Protein AF-0000000077735827 (afdb_homodimer)

Solvent-accessible surface area (backbone atoms only — not comparable to full-atom values): 10154 Å² total; per-residue (Å²): 125,48,32,40,32,39,30,37,49,52,11,36,62,49,28,50,30,45,50,37,26,51,51,38,35,50,77,71,70,44,65,65,47,73,49,64,41,24,46,59,39,36,61,79,73,41,59,81,28,48,19,37,35,25,31,54,82,36,44,87,44,47,65,64,52,35,67,60,25,74,94,34,39,65,46,60,42,49,61,66,49,59,73,65,46,36,13,53,60,50,49,50,49,43,51,50,49,53,71,100,124,48,31,40,32,37,30,35,48,54,12,37,62,50,28,50,30,46,51,37,25,50,51,40,34,50,76,69,72,43,63,64,47,70,50,63,40,25,47,58,39,37,60,79,72,40,59,82,29,47,17,36,36,25,30,54,81,36,44,87,44,47,65,63,51,36,68,59,24,75,93,34,39,68,47,59,42,49,62,66,48,60,74,64,47,35,13,52,61,50,50,50,50,42,51,49,50,53,70,100

Nearest PDB structures (foldseek):
  1h9c-assembly1_A  TM=9.603E-01  e=7.888E-06  Escherichia coli str. K-12 substr. W3110
  1iib-assembly1_A  TM=9.669E-01  e=1.582E-05  Escherichia coli K-12
  2wy2-assembly1_D  TM=9.277E-01  e=2.171E-05  Escherichia coli
  4mge-assembly1_A  TM=8.950E-01  e=2.038E-05  Bacillus anthracis str. 'Ames Ancestor'
  1e2b-assembly1_A  TM=8.688E-01  e=2.119E-04  Escherichia coli K-12

Structure (mmCIF, N/CA/C/O backbone):
data_AF-0000000077735827-model_v1
#
loop_
_entity.id
_entity.type
_entity.pdbx_description
1 polymer 'PTS sugar transporter subunit IIB'
#
loop_
_atom_site.group_PDB
_atom_site.id
_atom_site.type_symbol
_atom_site.label_atom_id
_atom_site.label_alt_id
_atom_site.label_comp_id
_atom_site.label_asym_id
_atom_site.label_entity_id
_atom_site.label_seq_id
_atom_site.pdbx_PDB_ins_code
_atom_site.Cartn_x
_atom_site.Cartn_y
_atom_site.Cartn_z
_atom_site.occupancy
_atom_site.B_iso_or_equiv
_atom_site.auth_seq_id
_atom_site.auth_comp_id
_atom_site.auth_asym_id
_atom_site.auth_atom_id
_atom_site.pdbx_PDB_model_num
ATOM 1 N N . MET A 1 1 ? 1.858 8.742 20.297 1 86.75 1 MET A N 1
ATOM 2 C CA . MET A 1 1 ? 2.275 8.609 18.906 1 86.75 1 MET A CA 1
ATOM 3 C C . MET A 1 1 ? 1.075 8.68 17.969 1 86.75 1 MET A C 1
ATOM 5 O O . MET A 1 1 ? 0.021 8.109 18.266 1 86.75 1 MET A O 1
ATOM 9 N N . LYS A 1 2 ? 1.117 9.656 16.938 1 94.75 2 LYS A N 1
ATOM 10 C CA . LYS A 1 2 ? 0.005 9.781 16 1 94.75 2 LYS A CA 1
ATOM 11 C C . LYS A 1 2 ? 0.24 8.938 14.758 1 94.75 2 LYS A C 1
ATOM 13 O O . LYS A 1 2 ? 1.381 8.758 14.32 1 94.75 2 LYS A O 1
ATOM 18 N N . LYS A 1 3 ? -0.891 8.422 14.289 1 96.12 3 LYS A N 1
ATOM 19 C CA . LYS A 1 3 ? -0.843 7.555 13.117 1 96.12 3 LYS A CA 1
ATOM 20 C C . LYS A 1 3 ? -1.58 8.188 11.938 1 96.12 3 LYS A C 1
ATOM 22 O O . LYS A 1 3 ? -2.771 8.484 12.031 1 96.12 3 LYS A O 1
ATOM 27 N N . ILE A 1 4 ? -0.817 8.414 10.88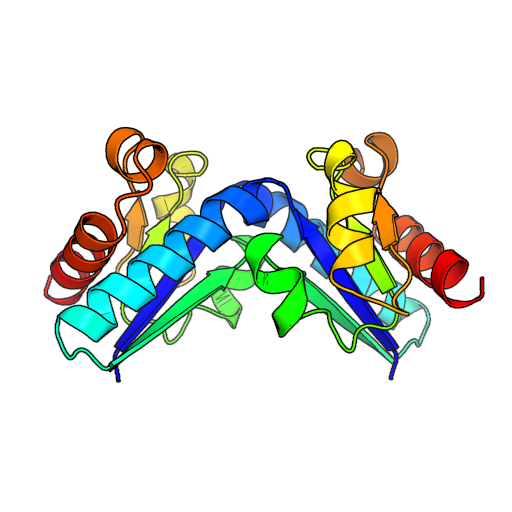3 1 96.06 4 ILE A N 1
ATOM 28 C CA . ILE A 1 4 ? -1.387 8.938 9.641 1 96.06 4 ILE A CA 1
ATOM 29 C C . ILE A 1 4 ? -1.325 7.863 8.562 1 96.06 4 ILE A C 1
ATOM 31 O O . ILE A 1 4 ? -0.279 7.242 8.344 1 96.06 4 ILE A O 1
ATOM 35 N N . VAL A 1 5 ? -2.5 7.676 7.914 1 92.69 5 VAL A N 1
ATOM 36 C CA . VAL A 1 5 ? -2.559 6.672 6.859 1 92.69 5 VAL A CA 1
ATOM 37 C C . VAL A 1 5 ? -2.938 7.336 5.535 1 92.69 5 VAL A C 1
ATOM 39 O O . VAL A 1 5 ? -3.877 8.133 5.48 1 92.69 5 VAL A O 1
ATOM 42 N N . LEU A 1 6 ? -2.111 7.039 4.484 1 91.38 6 LEU A N 1
ATOM 43 C CA . LEU A 1 6 ? -2.455 7.422 3.121 1 91.38 6 LEU A CA 1
ATOM 44 C C . LEU A 1 6 ? -3.08 6.254 2.367 1 91.38 6 LEU A C 1
ATOM 46 O O . LEU A 1 6 ? -2.59 5.125 2.445 1 91.38 6 LEU A O 1
ATOM 50 N N . LEU A 1 7 ? -4.23 6.578 1.638 1 87.5 7 LEU A N 1
ATOM 51 C CA . LEU A 1 7 ? -4.859 5.578 0.78 1 87.5 7 LEU A CA 1
ATOM 52 C C . LEU A 1 7 ? -4.812 6.012 -0.682 1 87.5 7 LEU A C 1
ATOM 54 O O . LEU A 1 7 ? -5.223 7.125 -1.018 1 87.5 7 LEU A O 1
ATOM 58 N N . CYS A 1 8 ? -4.289 5.141 -1.552 1 80 8 CYS A N 1
ATOM 59 C CA . CYS A 1 8 ? -4.121 5.5 -2.955 1 80 8 CYS A CA 1
ATOM 60 C C . CYS A 1 8 ? -5.051 4.68 -3.842 1 80 8 CYS A C 1
ATOM 62 O O . CYS A 1 8 ? -5.641 3.697 -3.391 1 80 8 CYS A O 1
ATOM 64 N N . ALA A 1 9 ? -5.309 5.258 -5.156 1 66.81 9 ALA A N 1
ATOM 65 C CA . ALA A 1 9 ? -6.195 4.633 -6.137 1 66.81 9 ALA A CA 1
ATOM 66 C C . ALA A 1 9 ? -5.793 3.184 -6.395 1 66.81 9 ALA A C 1
ATOM 68 O O . ALA A 1 9 ? -6.641 2.291 -6.414 1 66.81 9 ALA A O 1
ATOM 69 N N . SER A 1 10 ? -4.613 3.094 -6.699 1 65.31 10 SER A N 1
ATOM 70 C CA . SER A 1 10 ? -4.152 1.734 -6.953 1 65.31 10 SER A CA 1
ATOM 71 C C . SER A 1 10 ? -4.293 0.861 -5.711 1 65.31 10 SER A C 1
ATOM 73 O O . SER A 1 10 ? -4.289 -0.368 -5.805 1 65.31 10 SER A O 1
ATOM 75 N N . GLY A 1 11 ? -4.648 1.558 -4.785 1 66.81 11 GLY A N 1
ATOM 76 C CA . GLY A 1 11 ? -4.855 0.82 -3.549 1 66.81 11 GLY A CA 1
ATOM 77 C C . GLY A 1 11 ? -6.133 0 -3.551 1 66.81 11 GLY A C 1
ATOM 78 O O . GLY A 1 11 ? -6.145 -1.14 -3.082 1 66.81 11 GLY A O 1
ATOM 79 N N . MET A 1 12 ? -7.113 0.549 -4.309 1 68.62 12 MET A N 1
ATOM 80 C CA . MET A 1 12 ? -8.375 -0.178 -4.312 1 68.62 12 MET A CA 1
ATOM 81 C C . MET A 1 12 ? -8.281 -1.432 -5.18 1 68.62 12 MET A C 1
ATOM 83 O O . MET A 1 12 ? -8.609 -2.529 -4.723 1 68.62 12 MET A O 1
ATOM 87 N N . SER A 1 13 ? -7.848 -1.16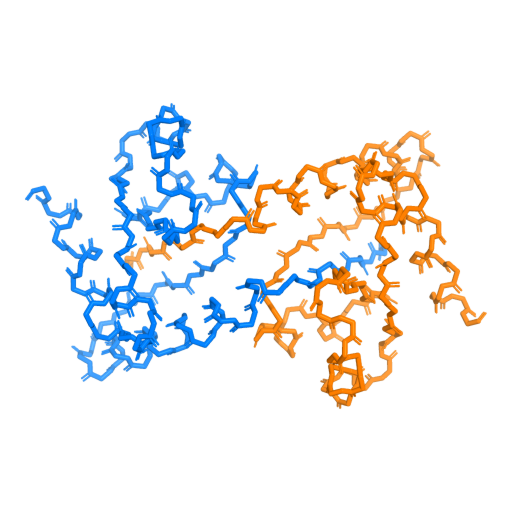8 -6.402 1 76.88 13 SER A N 1
ATOM 88 C CA . SER A 1 13 ? -7.742 -2.307 -7.309 1 76.88 13 SER A CA 1
ATOM 89 C C . SER A 1 13 ? -6.762 -3.346 -6.777 1 76.88 13 SER A C 1
ATOM 91 O O . SER A 1 13 ? -7.059 -4.543 -6.777 1 76.88 13 SER A O 1
ATOM 93 N N . THR A 1 14 ? -5.668 -2.826 -6.266 1 81.75 14 THR A N 1
ATOM 94 C CA . THR A 1 14 ? -4.664 -3.746 -5.738 1 81.75 14 THR A CA 1
ATOM 95 C C . THR A 1 14 ? -5.191 -4.473 -4.504 1 81.75 14 THR A C 1
ATOM 97 O O . THR A 1 14 ? -4.945 -5.668 -4.332 1 81.75 14 THR A O 1
ATOM 100 N N . SER A 1 15 ? -5.949 -3.816 -3.688 1 78.5 15 SER A N 1
ATOM 101 C CA . SER A 1 15 ? -6.523 -4.43 -2.494 1 78.5 15 SER A CA 1
ATOM 102 C C . SER A 1 15 ? -7.477 -5.562 -2.857 1 78.5 15 SER A C 1
ATOM 104 O O . SER A 1 15 ? -7.5 -6.598 -2.189 1 78.5 15 SER A O 1
ATOM 106 N N . ILE A 1 16 ? -8.281 -5.355 -3.836 1 82.19 16 ILE A N 1
ATOM 107 C CA . ILE A 1 16 ? -9.211 -6.383 -4.293 1 82.19 16 ILE A CA 1
ATOM 108 C C . ILE A 1 16 ? -8.43 -7.598 -4.797 1 82.19 16 ILE A C 1
ATOM 110 O O . ILE A 1 16 ? -8.766 -8.734 -4.465 1 82.19 16 ILE A O 1
ATOM 114 N N . LEU A 1 17 ? -7.383 -7.273 -5.598 1 89.38 17 LEU A N 1
ATOM 115 C CA . LEU A 1 17 ? -6.562 -8.367 -6.105 1 89.38 17 LEU A CA 1
ATOM 116 C C . LEU A 1 17 ? -5.934 -9.148 -4.965 1 89.38 17 LEU A C 1
ATOM 118 O O . LEU A 1 17 ? -5.938 -10.383 -4.977 1 89.38 17 LEU A O 1
ATOM 122 N N . VAL A 1 18 ? -5.418 -8.492 -3.922 1 90.12 18 VAL A N 1
ATOM 123 C CA . VAL A 1 18 ? -4.82 -9.133 -2.756 1 90.12 18 VAL A CA 1
ATOM 124 C C . VAL A 1 18 ? -5.852 -10.023 -2.07 1 90.12 18 VAL A C 1
ATOM 126 O O . VAL A 1 18 ? -5.555 -11.164 -1.705 1 90.12 18 VAL A O 1
ATOM 129 N N . LYS A 1 19 ? -7 -9.531 -1.926 1 87.62 19 LYS A N 1
ATOM 130 C CA . LYS A 1 19 ? -8.07 -10.305 -1.302 1 87.62 19 LYS A CA 1
ATOM 131 C C . LYS A 1 19 ? -8.359 -11.57 -2.098 1 87.62 19 LYS A C 1
ATOM 133 O O . LYS A 1 19 ? -8.469 -12.656 -1.524 1 87.62 19 LYS A O 1
ATOM 138 N N . LYS A 1 20 ? -8.477 -11.391 -3.369 1 92.88 20 LYS A N 1
ATOM 139 C CA . LYS A 1 20 ? -8.758 -12.531 -4.234 1 92.88 20 LYS A CA 1
ATOM 140 C C . LYS A 1 20 ? -7.613 -13.531 -4.219 1 92.88 20 LYS A C 1
ATOM 142 O O . LYS A 1 20 ? -7.84 -14.742 -4.301 1 92.88 20 LYS A O 1
ATOM 147 N N . MET A 1 21 ? -6.469 -13.016 -4.125 1 94.88 21 MET A N 1
ATOM 148 C CA . MET A 1 21 ? -5.309 -13.891 -4.02 1 94.88 21 MET A CA 1
ATOM 149 C C . MET A 1 21 ? -5.348 -14.688 -2.721 1 94.88 21 MET A C 1
ATOM 151 O O . MET A 1 21 ? -5.082 -15.891 -2.719 1 94.88 21 MET A O 1
ATOM 155 N N . LYS A 1 22 ? -5.664 -14.062 -1.632 1 94 22 LYS A N 1
ATOM 156 C CA . LYS A 1 22 ? -5.766 -14.734 -0.341 1 94 22 LYS A CA 1
ATOM 157 C C . LYS A 1 22 ? -6.848 -15.812 -0.365 1 94 22 LYS A C 1
ATOM 159 O O . LYS A 1 22 ? -6.648 -16.906 0.152 1 94 22 LYS A O 1
ATOM 164 N N . GLU A 1 23 ? -7.91 -15.5 -0.941 1 95.12 23 GLU A N 1
ATOM 165 C CA . GLU A 1 23 ? -9 -16.453 -1.063 1 95.12 23 GLU A CA 1
ATOM 166 C C . GLU A 1 23 ? -8.586 -17.672 -1.882 1 95.12 23 GLU A C 1
ATOM 168 O O . GLU A 1 23 ? -8.891 -18.812 -1.515 1 95.12 23 GLU A O 1
ATOM 173 N N . ALA A 1 24 ? -7.914 -17.359 -3.006 1 96.75 24 ALA A N 1
ATOM 174 C CA . ALA A 1 24 ? -7.434 -18.438 -3.865 1 96.75 24 ALA A CA 1
ATOM 175 C C . ALA A 1 24 ? -6.434 -19.328 -3.127 1 96.75 24 ALA A C 1
ATOM 177 O O . ALA A 1 24 ? -6.504 -20.562 -3.217 1 96.75 24 ALA A O 1
ATOM 178 N N . ALA A 1 25 ? -5.535 -18.719 -2.434 1 96.81 25 ALA A N 1
ATOM 179 C CA . ALA A 1 25 ? -4.539 -19.469 -1.668 1 96.81 25 ALA A CA 1
ATOM 180 C C . ALA A 1 25 ? -5.203 -20.328 -0.594 1 96.81 25 ALA A C 1
ATOM 182 O O . ALA A 1 25 ? -4.871 -21.5 -0.436 1 96.81 25 ALA A O 1
ATOM 183 N N . ALA A 1 26 ? -6.137 -19.766 0.123 1 95.31 26 ALA A N 1
ATOM 184 C CA . ALA A 1 26 ? -6.859 -20.484 1.168 1 95.31 26 ALA A CA 1
ATOM 185 C C . ALA A 1 26 ? -7.625 -21.672 0.587 1 95.31 26 ALA A C 1
ATOM 187 O O . ALA A 1 26 ? -7.625 -22.766 1.166 1 95.31 26 ALA A O 1
ATOM 188 N N . ALA A 1 27 ? -8.273 -21.438 -0.532 1 96.31 27 ALA A N 1
ATOM 189 C CA . ALA A 1 27 ? -9.047 -22.484 -1.193 1 96.31 27 ALA A CA 1
ATOM 190 C C . ALA A 1 27 ? -8.156 -23.656 -1.603 1 96.31 27 ALA A C 1
ATOM 192 O O . ALA A 1 27 ? -8.602 -24.797 -1.646 1 96.31 27 ALA A O 1
ATOM 193 N N . ALA A 1 28 ? -6.902 -23.328 -1.837 1 96.19 28 ALA A N 1
ATOM 194 C CA . ALA A 1 28 ? -5.945 -24.344 -2.25 1 96.19 28 ALA A CA 1
ATOM 195 C C . ALA A 1 28 ? -5.203 -24.922 -1.047 1 96.19 28 ALA A C 1
ATOM 197 O O . ALA A 1 28 ? -4.27 -25.719 -1.205 1 96.19 28 ALA A O 1
ATOM 198 N N . GLY A 1 29 ? -5.52 -24.422 0.177 1 95.88 29 GLY A N 1
ATOM 199 C CA . GLY A 1 29 ? -4.914 -24.922 1.403 1 95.88 29 GLY A CA 1
ATOM 200 C C . GLY A 1 29 ? -3.516 -24.391 1.638 1 95.88 29 GLY A C 1
ATOM 201 O O . GLY A 1 29 ? -2.711 -25.016 2.326 1 95.88 29 GLY A O 1
ATOM 202 N N . LYS A 1 30 ? -3.291 -23.297 1.054 1 95.19 30 LYS A N 1
ATOM 203 C CA . LYS A 1 30 ? -1.953 -22.719 1.156 1 95.19 30 LYS A CA 1
ATOM 204 C C . LYS A 1 30 ? -1.904 -21.625 2.223 1 95.19 30 LYS A C 1
ATOM 206 O O . LYS A 1 30 ? -2.84 -20.844 2.35 1 95.19 30 LYS A O 1
ATOM 211 N N . ASP A 1 31 ? -0.849 -21.719 2.975 1 94.12 31 ASP A N 1
ATOM 212 C CA . ASP A 1 31 ? -0.614 -20.688 3.986 1 94.12 31 ASP A CA 1
ATOM 213 C C . ASP A 1 31 ? 0.309 -19.594 3.455 1 94.12 31 ASP A C 1
ATOM 215 O O . ASP A 1 31 ? 1.53 -19.688 3.596 1 94.12 31 ASP A O 1
ATOM 219 N N . TYR A 1 32 ? -0.28 -18.578 2.893 1 95.5 32 TYR A N 1
ATOM 220 C CA . TYR A 1 32 ? 0.494 -17.5 2.303 1 95.5 32 TYR A CA 1
ATOM 221 C C . TYR A 1 32 ? 0.185 -16.172 2.988 1 95.5 32 TYR A C 1
ATOM 223 O O . TYR A 1 32 ? -0.962 -15.914 3.361 1 95.5 32 TYR A O 1
ATOM 231 N N . GLU A 1 33 ? 1.252 -15.461 3.24 1 94 33 GLU A N 1
ATOM 232 C CA . GLU A 1 33 ? 1.091 -14.047 3.551 1 94 33 GLU A CA 1
ATOM 233 C C . GLU A 1 33 ? 1.123 -13.195 2.283 1 94 33 GLU A C 1
ATOM 235 O O . GLU A 1 33 ? 2.092 -13.242 1.522 1 94 33 GLU A O 1
ATOM 240 N N . ILE A 1 34 ? 0.01 -12.516 2.057 1 92.31 34 ILE A N 1
ATOM 241 C CA . ILE A 1 34 ? -0.084 -11.695 0.854 1 92.31 34 ILE A CA 1
ATOM 242 C C . ILE A 1 34 ? -0.408 -10.258 1.237 1 92.31 34 ILE A C 1
ATOM 244 O O . ILE A 1 34 ? -1.382 -10 1.949 1 92.31 34 ILE A O 1
ATOM 248 N N . ALA A 1 35 ? 0.487 -9.328 0.723 1 86.31 35 ALA A N 1
ATOM 249 C CA . ALA A 1 35 ? 0.281 -7.918 1.041 1 86.31 35 ALA A CA 1
ATOM 250 C C . ALA A 1 35 ? 0.71 -7.027 -0.12 1 86.31 35 ALA A C 1
ATOM 252 O O . ALA A 1 35 ? 1.456 -7.461 -1.001 1 86.31 35 ALA A O 1
ATOM 253 N N . ALA A 1 36 ? 0.168 -5.863 -0.131 1 86.12 36 ALA A N 1
ATOM 254 C CA . ALA A 1 36 ? 0.549 -4.863 -1.127 1 86.12 36 ALA A CA 1
ATOM 255 C C . ALA A 1 36 ? 1.152 -3.631 -0.463 1 86.12 36 ALA A C 1
ATOM 257 O O . ALA A 1 36 ? 0.705 -3.213 0.607 1 86.12 36 ALA A O 1
ATOM 258 N N . TYR A 1 37 ? 2.199 -3.107 -1.138 1 80.38 37 TYR A N 1
ATOM 259 C CA . TYR A 1 37 ? 2.863 -1.904 -0.651 1 80.38 37 TYR A CA 1
ATOM 260 C C . TYR A 1 37 ? 3.211 -0.97 -1.804 1 80.38 37 TYR A C 1
ATOM 262 O O . TYR A 1 37 ? 3.094 -1.346 -2.973 1 80.38 37 TYR A O 1
ATOM 270 N N . SER A 1 38 ? 3.604 0.206 -1.394 1 78.5 38 SER A N 1
ATOM 271 C CA . SER A 1 38 ? 4.16 1.122 -2.383 1 78.5 38 SER A CA 1
ATOM 272 C C . SER A 1 38 ? 5.551 0.676 -2.83 1 78.5 38 SER A C 1
ATOM 274 O O . SER A 1 38 ? 6.297 0.086 -2.047 1 78.5 38 SER A O 1
ATOM 276 N N . ALA A 1 39 ? 5.84 0.972 -4.094 1 79.38 39 ALA A N 1
ATOM 277 C CA . ALA A 1 39 ? 7.148 0.602 -4.629 1 79.38 39 ALA A CA 1
ATOM 278 C C . ALA A 1 39 ? 8.273 1.214 -3.803 1 79.38 39 ALA A C 1
ATOM 280 O O . ALA A 1 39 ? 9.352 0.625 -3.676 1 79.38 39 ALA A O 1
ATOM 281 N N . SER A 1 40 ? 8.016 2.354 -3.236 1 74.88 40 SER A N 1
ATOM 282 C CA . SER A 1 40 ? 9.031 3.035 -2.441 1 74.88 40 SER A CA 1
ATOM 283 C C . SER A 1 40 ? 9.336 2.27 -1.158 1 74.88 40 SER A C 1
ATOM 285 O O . SER A 1 40 ? 10.383 2.475 -0.54 1 74.88 40 SER A O 1
ATOM 287 N N . GLU A 1 41 ? 8.445 1.4 -0.749 1 77.62 41 GLU A N 1
ATOM 288 C CA . GLU A 1 41 ? 8.625 0.624 0.474 1 77.62 41 GLU A CA 1
ATOM 289 C C . GLU A 1 41 ? 9.164 -0.769 0.168 1 77.62 41 GLU A C 1
ATOM 291 O O . GLU A 1 41 ? 9.297 -1.603 1.067 1 77.62 41 GLU A O 1
ATOM 296 N N . ALA A 1 42 ? 9.492 -1.002 -1.057 1 83.56 42 ALA A N 1
ATOM 297 C CA . ALA A 1 42 ? 9.906 -2.332 -1.499 1 83.56 42 ALA A CA 1
ATOM 298 C C . ALA A 1 42 ? 11.078 -2.844 -0.673 1 83.56 42 ALA A C 1
ATOM 300 O O . ALA A 1 42 ? 11.031 -3.957 -0.142 1 83.56 42 ALA A O 1
ATOM 301 N N . ALA A 1 43 ? 12.086 -1.974 -0.469 1 82.81 43 ALA A N 1
ATOM 302 C CA . ALA A 1 43 ? 13.32 -2.387 0.191 1 82.81 43 ALA A CA 1
ATOM 303 C C . ALA A 1 43 ? 13.07 -2.738 1.654 1 82.81 43 ALA A C 1
ATOM 305 O O . ALA A 1 43 ? 13.734 -3.609 2.215 1 82.81 43 ALA A O 1
ATOM 306 N N . THR A 1 44 ? 12.039 -2.109 2.275 1 82.44 44 THR A N 1
ATOM 307 C CA . THR A 1 44 ? 11.781 -2.309 3.697 1 82.44 44 THR A CA 1
ATOM 308 C C . THR A 1 44 ? 10.727 -3.387 3.908 1 82.44 44 THR A C 1
ATOM 310 O O . THR A 1 44 ? 10.797 -4.156 4.867 1 82.44 44 THR A O 1
ATOM 313 N N . LYS A 1 45 ? 9.852 -3.516 3.018 1 83.19 45 LYS A N 1
ATOM 314 C CA . LYS A 1 45 ? 8.695 -4.359 3.281 1 83.19 45 LYS A CA 1
ATOM 315 C C . LYS A 1 45 ? 8.75 -5.645 2.459 1 83.19 45 LYS A C 1
ATOM 317 O O . LYS A 1 45 ? 8.062 -6.621 2.775 1 83.19 45 LYS A O 1
ATOM 322 N N . ALA A 1 46 ? 9.617 -5.688 1.436 1 90.25 46 ALA A N 1
ATOM 323 C CA . ALA A 1 46 ? 9.57 -6.816 0.513 1 90.25 46 ALA A CA 1
ATOM 324 C C . ALA A 1 46 ? 10.891 -7.578 0.501 1 90.25 46 ALA A C 1
ATOM 326 O O . ALA A 1 46 ? 11.055 -8.531 -0.256 1 90.25 46 ALA A O 1
ATOM 327 N N . ALA A 1 47 ? 11.789 -7.098 1.4 1 91.5 47 ALA A N 1
ATOM 328 C CA . ALA A 1 47 ? 13.117 -7.699 1.405 1 91.5 47 ALA A CA 1
ATOM 329 C C . ALA A 1 47 ? 13.055 -9.164 1.812 1 91.5 47 ALA A C 1
ATOM 331 O O . ALA A 1 47 ? 13.922 -9.961 1.432 1 91.5 47 ALA A O 1
ATOM 332 N N . ASP A 1 48 ? 12.008 -9.516 2.574 1 93.94 48 ASP A N 1
ATOM 333 C CA . ASP A 1 48 ? 11.898 -10.898 3.039 1 93.94 48 ASP A CA 1
ATOM 334 C C . ASP A 1 48 ? 10.812 -11.648 2.283 1 93.94 48 ASP A C 1
ATOM 336 O O . ASP A 1 48 ? 10.375 -12.719 2.711 1 93.94 48 ASP A O 1
ATOM 340 N N . ALA A 1 49 ? 10.422 -11.172 1.246 1 96.06 49 ALA A N 1
ATOM 341 C CA . ALA A 1 49 ? 9.375 -11.82 0.462 1 96.06 49 ALA A CA 1
ATOM 342 C C . ALA A 1 49 ? 9.93 -12.984 -0.343 1 96.06 49 ALA A C 1
ATOM 344 O O . ALA A 1 49 ? 11.117 -13 -0.689 1 96.06 49 ALA A O 1
ATOM 345 N N . ASP A 1 50 ? 9.016 -13.953 -0.582 1 97.44 50 ASP A N 1
ATOM 346 C CA . ASP A 1 50 ? 9.383 -15.047 -1.469 1 97.44 50 ASP A CA 1
ATOM 347 C C . ASP A 1 50 ? 9.18 -14.664 -2.934 1 97.44 50 ASP A C 1
ATOM 349 O O . ASP A 1 50 ? 9.828 -15.227 -3.82 1 97.44 50 ASP A O 1
ATOM 353 N N . ALA A 1 51 ? 8.297 -13.742 -3.166 1 97.38 51 ALA A N 1
ATOM 354 C CA . ALA A 1 51 ? 8.039 -13.234 -4.512 1 97.38 51 ALA A CA 1
ATOM 355 C C . ALA A 1 51 ? 7.461 -11.82 -4.457 1 97.38 51 ALA A C 1
ATOM 357 O O . ALA A 1 51 ? 6.648 -11.508 -3.584 1 97.38 51 ALA A O 1
ATOM 358 N N . VAL A 1 52 ? 7.938 -11.086 -5.492 1 96.31 52 VAL A N 1
ATOM 359 C CA . VAL A 1 52 ? 7.395 -9.742 -5.652 1 96.31 52 VAL A CA 1
ATOM 360 C C . VAL A 1 52 ? 6.77 -9.602 -7.039 1 96.31 52 VAL A C 1
ATOM 362 O O . VAL A 1 52 ? 7.391 -9.938 -8.047 1 96.31 52 VAL A O 1
ATOM 365 N N . LEU A 1 53 ? 5.504 -9.148 -6.984 1 95.25 53 LEU A N 1
ATOM 366 C CA . LEU A 1 53 ? 4.789 -8.891 -8.227 1 95.25 53 LEU A CA 1
ATOM 367 C C . LEU A 1 53 ? 4.516 -7.402 -8.398 1 95.25 53 LEU A C 1
ATOM 369 O O . LEU A 1 53 ? 4.109 -6.727 -7.445 1 95.25 53 LEU A O 1
ATOM 373 N N . LEU A 1 54 ? 4.781 -6.977 -9.672 1 92.19 54 LEU A N 1
ATOM 374 C CA . LEU A 1 54 ? 4.559 -5.566 -9.977 1 92.19 54 LEU A CA 1
ATOM 375 C C . LEU A 1 54 ? 3.242 -5.371 -10.719 1 92.19 54 LEU A C 1
ATOM 377 O O . LEU A 1 54 ? 2.896 -6.172 -11.594 1 92.19 54 LEU A O 1
ATOM 381 N N . GLY A 1 55 ? 2.582 -4.352 -10.273 1 88.25 55 GLY A N 1
ATOM 382 C CA . GLY A 1 55 ? 1.453 -3.961 -11.102 1 88.25 55 GLY A CA 1
ATOM 383 C C . GLY A 1 55 ? 1.854 -3.584 -12.516 1 88.25 55 GLY A C 1
ATOM 384 O O . GLY A 1 55 ? 3.006 -3.225 -12.766 1 88.25 55 GLY A O 1
ATOM 385 N N . PRO A 1 56 ? 0.831 -3.725 -13.414 1 88.25 56 PRO A N 1
ATOM 386 C CA . PRO A 1 56 ? 1.143 -3.488 -14.82 1 88.25 56 PRO A CA 1
ATOM 387 C C . PRO A 1 56 ? 1.643 -2.068 -15.086 1 88.25 56 PRO A C 1
ATOM 389 O O . PRO A 1 56 ? 2.455 -1.854 -15.992 1 88.25 56 PRO A O 1
ATOM 392 N N . GLN A 1 57 ? 1.301 -1.182 -14.305 1 82.56 57 GLN A N 1
ATOM 393 C CA . GLN A 1 57 ? 1.633 0.223 -14.523 1 82.56 57 GLN A CA 1
ATOM 394 C C . GLN A 1 57 ? 3.094 0.501 -14.18 1 82.56 57 GLN A C 1
ATOM 396 O O . GLN A 1 57 ? 3.654 1.513 -14.609 1 82.56 57 GLN A O 1
ATOM 401 N N . ILE A 1 58 ? 3.711 -0.302 -13.438 1 84.44 58 ILE A N 1
ATOM 402 C CA . ILE A 1 58 ? 5.09 -0.058 -13.039 1 84.44 58 ILE A CA 1
ATOM 403 C C . ILE A 1 58 ? 5.984 -1.187 -13.547 1 84.44 58 ILE A C 1
ATOM 405 O O . ILE A 1 58 ? 7.035 -1.468 -12.961 1 84.44 58 ILE A O 1
ATOM 409 N N . ARG A 1 59 ? 5.629 -1.783 -14.625 1 88.31 59 ARG A N 1
ATOM 410 C CA . ARG A 1 59 ? 6.402 -2.869 -15.219 1 88.31 59 ARG A CA 1
ATOM 411 C C . ARG A 1 59 ? 7.805 -2.4 -15.594 1 88.31 59 ARG A C 1
ATOM 413 O O . ARG A 1 59 ? 8.758 -3.18 -15.562 1 88.31 59 ARG A O 1
ATOM 420 N N . PHE A 1 60 ? 7.914 -1.133 -15.977 1 88.38 60 PHE A N 1
ATOM 421 C CA . PHE A 1 60 ? 9.188 -0.584 -16.438 1 88.38 60 PHE A CA 1
ATOM 422 C C . PHE A 1 60 ? 10.172 -0.461 -15.273 1 88.38 60 PHE A C 1
ATOM 424 O O . PHE A 1 60 ? 11.375 -0.32 -15.492 1 88.38 60 PHE A O 1
ATOM 431 N N . SER A 1 61 ? 9.688 -0.566 -14.094 1 88.38 61 SER A N 1
ATOM 432 C CA . SER A 1 61 ? 10.531 -0.413 -12.914 1 88.38 61 SER A CA 1
ATOM 433 C C . SER A 1 61 ? 11.039 -1.762 -12.422 1 88.38 61 SER A C 1
ATOM 435 O O . SER A 1 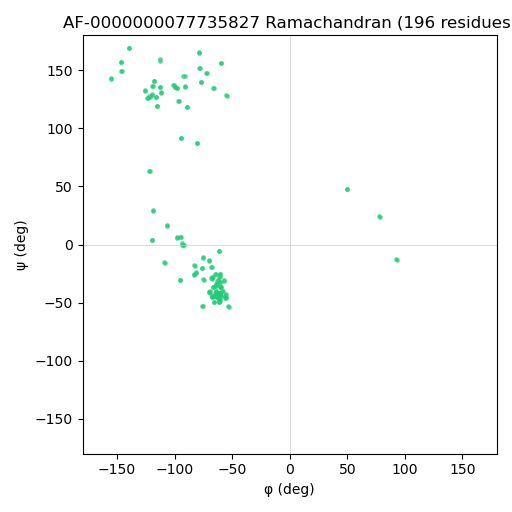61 ? 11.672 -1.844 -11.367 1 88.38 61 SER A O 1
ATOM 437 N N . LYS A 1 62 ? 10.797 -2.779 -13.125 1 92.62 62 LYS A N 1
ATOM 438 C CA . LYS A 1 62 ? 11.125 -4.129 -12.68 1 92.62 62 LYS A CA 1
ATOM 439 C C . LYS A 1 62 ? 12.609 -4.246 -12.344 1 92.62 62 LYS A C 1
ATOM 441 O O . LYS A 1 62 ? 12.969 -4.742 -11.273 1 92.62 62 LYS A O 1
ATOM 446 N N . ASP A 1 63 ? 13.43 -3.727 -13.234 1 93.38 63 ASP A N 1
ATOM 447 C CA . ASP A 1 63 ? 14.867 -3.861 -13.047 1 93.38 63 ASP A CA 1
ATOM 448 C C . ASP A 1 63 ? 15.336 -3.086 -11.82 1 93.38 63 ASP A C 1
ATOM 450 O O . ASP A 1 63 ? 16.172 -3.574 -11.055 1 93.38 63 ASP A O 1
ATOM 454 N N . LYS A 1 64 ? 14.836 -1.931 -11.719 1 90.94 64 LYS A N 1
ATOM 455 C CA . LYS A 1 64 ? 15.18 -1.098 -10.57 1 90.94 64 LYS A CA 1
ATOM 456 C C . LYS A 1 64 ? 14.766 -1.76 -9.266 1 90.94 64 LYS A C 1
ATOM 458 O O . LYS A 1 64 ? 15.539 -1.802 -8.305 1 90.94 64 LYS A O 1
ATOM 463 N N . ILE A 1 65 ? 13.586 -2.326 -9.242 1 91.12 65 ILE A N 1
ATOM 464 C CA . ILE A 1 65 ? 13.047 -2.953 -8.039 1 91.12 65 ILE A CA 1
ATOM 465 C C . ILE A 1 65 ? 13.82 -4.234 -7.738 1 91.12 65 ILE A C 1
ATOM 467 O O . ILE A 1 65 ? 14.156 -4.508 -6.586 1 91.12 65 ILE A O 1
ATOM 471 N N . ALA A 1 66 ? 14.133 -4.973 -8.75 1 93.81 66 ALA A N 1
ATOM 472 C CA . ALA A 1 66 ? 14.906 -6.203 -8.578 1 93.81 66 ALA A CA 1
ATOM 473 C C . ALA A 1 66 ? 16.281 -5.91 -7.973 1 93.81 66 ALA A C 1
ATOM 475 O O . ALA A 1 66 ? 16.781 -6.688 -7.16 1 93.81 66 ALA A O 1
ATOM 476 N N . ALA A 1 67 ? 16.859 -4.809 -8.352 1 93.62 67 ALA A N 1
ATOM 477 C CA . ALA A 1 67 ? 18.172 -4.414 -7.844 1 93.62 67 ALA A CA 1
ATOM 478 C C . ALA A 1 67 ? 18.094 -4.078 -6.355 1 93.62 67 ALA A C 1
ATOM 480 O O . ALA A 1 67 ? 19.062 -4.285 -5.621 1 93.62 67 ALA A O 1
ATOM 481 N N . GLU A 1 68 ? 16.969 -3.617 -5.938 1 91.38 68 GLU A N 1
ATOM 482 C CA . GLU A 1 68 ? 16.766 -3.232 -4.543 1 91.38 68 GLU A CA 1
ATOM 483 C C . GLU A 1 68 ? 16.453 -4.445 -3.674 1 91.38 68 GLU A C 1
ATOM 485 O O . GLU A 1 68 ? 16.531 -4.375 -2.445 1 91.38 68 GLU A O 1
ATOM 490 N N . LEU A 1 69 ? 16.047 -5.512 -4.293 1 94.25 69 LEU A N 1
ATOM 491 C CA . LEU A 1 69 ? 15.633 -6.715 -3.582 1 94.25 69 LEU A CA 1
ATOM 492 C C . LEU A 1 69 ? 16.484 -7.914 -4.008 1 94.25 69 LEU A C 1
ATOM 494 O O . LEU A 1 69 ? 15.953 -8.891 -4.539 1 94.25 69 LEU A O 1
ATOM 498 N N . PRO A 1 70 ? 17.734 -7.781 -3.719 1 93.38 70 PRO A N 1
ATOM 499 C CA . PRO A 1 70 ? 18.578 -8.898 -4.156 1 93.38 70 PRO A CA 1
ATOM 500 C C . PRO A 1 70 ? 18.094 -10.242 -3.625 1 93.38 70 PRO A C 1
ATOM 502 O O . PRO A 1 70 ? 17.781 -10.367 -2.438 1 93.38 70 PRO A O 1
ATOM 505 N N . GLY A 1 71 ? 17.938 -11.219 -4.508 1 94.19 71 GLY A N 1
ATOM 506 C CA . GLY A 1 71 ? 17.578 -12.578 -4.133 1 94.19 71 GLY A CA 1
ATOM 507 C C . GLY A 1 71 ? 16.078 -12.812 -4.164 1 94.19 71 GLY A C 1
ATOM 508 O O . GLY A 1 71 ? 15.617 -13.953 -4.012 1 94.19 71 GLY A O 1
ATOM 509 N N . VAL A 1 72 ? 15.336 -11.797 -4.266 1 96.38 72 VAL A N 1
ATOM 510 C CA . VAL A 1 72 ? 13.891 -11.938 -4.328 1 96.38 72 VAL A CA 1
ATOM 511 C C . VAL A 1 72 ? 13.43 -11.898 -5.781 1 96.38 72 VAL A C 1
ATOM 513 O O . VAL A 1 72 ? 13.727 -10.953 -6.512 1 96.38 72 VAL A O 1
ATOM 516 N N . PRO A 1 73 ? 12.719 -12.914 -6.254 1 97.5 73 PRO A N 1
ATOM 517 C CA . PRO A 1 73 ? 12.195 -12.867 -7.625 1 97.5 73 PRO A CA 1
ATOM 518 C C . PRO A 1 73 ? 11.133 -11.789 -7.812 1 97.5 73 PRO A C 1
ATOM 520 O O . PRO A 1 73 ? 10.242 -11.648 -6.973 1 97.5 73 PRO A O 1
ATOM 523 N N . VAL A 1 74 ? 11.344 -11.094 -8.938 1 96.62 74 VAL A N 1
ATOM 524 C CA . VAL A 1 74 ? 10.438 -10 -9.258 1 96.62 74 VAL A CA 1
ATOM 525 C C . VAL A 1 74 ? 9.859 -10.203 -10.656 1 96.62 74 VAL A C 1
ATOM 527 O O . VAL A 1 74 ? 10.594 -10.516 -11.602 1 96.62 74 VAL A O 1
ATOM 530 N N . GLU A 1 75 ? 8.492 -10.039 -10.758 1 96.31 75 GLU A N 1
ATOM 531 C CA . GLU A 1 75 ? 7.84 -10.125 -12.062 1 96.31 75 GLU A CA 1
ATOM 532 C C . GLU A 1 75 ? 6.645 -9.18 -12.141 1 96.31 75 GLU A C 1
ATOM 534 O O . GLU A 1 75 ? 6.008 -8.891 -11.125 1 96.31 75 GLU A O 1
ATOM 539 N N . ALA A 1 76 ? 6.391 -8.711 -13.352 1 94.5 76 ALA A N 1
ATOM 540 C CA . ALA A 1 76 ? 5.223 -7.855 -13.547 1 94.5 76 ALA A CA 1
ATOM 541 C C . ALA A 1 76 ? 3.994 -8.672 -13.922 1 94.5 76 ALA A C 1
ATOM 543 O O . ALA A 1 76 ? 4.09 -9.617 -14.711 1 94.5 76 ALA A O 1
ATOM 544 N N . ILE A 1 77 ? 2.908 -8.266 -13.242 1 94.06 77 ILE A N 1
ATOM 545 C CA . ILE A 1 77 ? 1.646 -8.875 -13.656 1 94.06 77 ILE A CA 1
ATOM 546 C C . ILE A 1 77 ? 1.161 -8.227 -14.953 1 94.06 77 ILE A C 1
ATOM 548 O O . ILE A 1 77 ? 1.298 -7.02 -15.141 1 94.06 77 ILE A O 1
ATOM 552 N N . ASP A 1 78 ? 0.636 -9 -15.836 1 91.56 78 ASP A N 1
ATOM 553 C CA . ASP A 1 78 ? 0.177 -8.414 -17.094 1 91.56 78 ASP A CA 1
ATOM 554 C C . ASP A 1 78 ? -1.18 -7.734 -16.922 1 91.56 78 ASP A C 1
ATOM 556 O O . ASP A 1 78 ? -1.862 -7.949 -15.914 1 91.56 78 ASP A O 1
ATOM 560 N N . MET A 1 79 ? -1.47 -6.941 -17.938 1 89.5 79 MET A N 1
ATOM 561 C CA . MET A 1 79 ? -2.688 -6.137 -17.875 1 89.5 79 MET A CA 1
ATOM 562 C C . MET A 1 79 ? -3.926 -7.027 -17.828 1 89.5 79 MET A C 1
ATOM 564 O O . MET A 1 79 ? -4.91 -6.695 -17.172 1 89.5 79 MET A O 1
ATOM 568 N N . ARG A 1 80 ? -3.836 -8.117 -18.5 1 93.25 80 ARG A N 1
ATOM 569 C CA . ARG A 1 80 ? -4.98 -9.023 -18.547 1 93.25 80 ARG A CA 1
ATOM 570 C C . ARG A 1 80 ? -5.266 -9.602 -17.172 1 93.25 80 ARG A C 1
ATOM 572 O O . ARG A 1 80 ? -6.406 -9.578 -16.703 1 93.25 80 ARG A O 1
ATOM 579 N N . MET A 1 81 ? -4.285 -10.117 -16.5 1 92.31 81 MET A N 1
ATOM 580 C CA . MET A 1 81 ? -4.422 -10.703 -15.172 1 92.31 81 MET A CA 1
ATOM 581 C C . MET A 1 81 ? -4.895 -9.664 -14.164 1 92.31 81 MET A C 1
ATOM 583 O O . MET A 1 81 ? -5.785 -9.93 -13.359 1 92.31 81 MET A O 1
ATOM 587 N N . TYR A 1 82 ? -4.324 -8.516 -14.242 1 89.44 82 TYR A N 1
ATOM 588 C CA . TYR A 1 82 ? -4.703 -7.434 -13.344 1 89.44 82 TYR A CA 1
ATOM 589 C C . TYR A 1 82 ? -6.125 -6.961 -13.633 1 89.44 82 TYR A C 1
ATOM 591 O O . TYR A 1 82 ? -6.914 -6.746 -12.711 1 89.44 82 TYR A O 1
ATOM 599 N N . GLY A 1 83 ? -6.434 -6.781 -14.867 1 87.5 83 GLY A N 1
ATOM 600 C CA . GLY A 1 83 ? -7.746 -6.301 -15.266 1 87.5 83 GLY A CA 1
ATOM 601 C C . GLY A 1 83 ? -8.875 -7.242 -14.883 1 87.5 83 GLY A C 1
ATOM 602 O O . GLY A 1 83 ? -9.961 -6.797 -14.523 1 87.5 83 GLY A O 1
ATOM 603 N N . ARG A 1 84 ? -8.594 -8.516 -14.844 1 91.94 84 ARG A N 1
ATOM 604 C CA . ARG A 1 84 ? -9.609 -9.516 -14.516 1 91.94 84 ARG A CA 1
ATOM 605 C C . ARG A 1 84 ? -9.609 -9.812 -13.023 1 91.94 84 ARG A C 1
ATOM 607 O O . ARG A 1 84 ? -10.406 -10.633 -12.547 1 91.94 84 ARG A O 1
ATOM 614 N N . MET A 1 85 ? -8.695 -9.117 -12.352 1 92.12 85 MET A N 1
ATOM 615 C CA . MET A 1 85 ? -8.555 -9.383 -10.922 1 92.12 85 MET A CA 1
ATOM 616 C C . MET A 1 85 ? -8.422 -10.883 -10.664 1 92.12 85 MET A C 1
ATOM 618 O O . MET A 1 85 ? -9.141 -11.438 -9.828 1 92.12 85 MET A O 1
ATOM 622 N N . ASP A 1 86 ? -7.562 -11.477 -11.422 1 95.31 86 ASP A N 1
ATOM 623 C CA . ASP A 1 86 ? -7.367 -12.922 -11.383 1 95.31 86 ASP A CA 1
ATOM 624 C C . ASP A 1 86 ? -6.477 -13.328 -10.203 1 95.31 86 ASP A C 1
ATOM 626 O O . ASP A 1 86 ? -5.27 -13.508 -10.367 1 95.31 86 ASP A O 1
ATOM 630 N N . GLY A 1 87 ? -7.094 -13.539 -9.094 1 95.69 87 GLY A N 1
ATOM 631 C CA . GLY A 1 87 ? -6.355 -13.891 -7.887 1 95.69 87 GLY A CA 1
ATOM 632 C C . GLY A 1 87 ? -5.605 -15.203 -8.008 1 95.69 87 GLY A C 1
ATOM 633 O O . GLY A 1 87 ? -4.43 -15.281 -7.652 1 95.69 87 GLY A O 1
ATOM 634 N N . LYS A 1 88 ? -6.328 -16.172 -8.531 1 96.94 88 LYS A N 1
ATOM 635 C CA . LYS A 1 88 ? -5.719 -17.484 -8.688 1 96.94 88 LYS A CA 1
ATOM 636 C C . LYS A 1 88 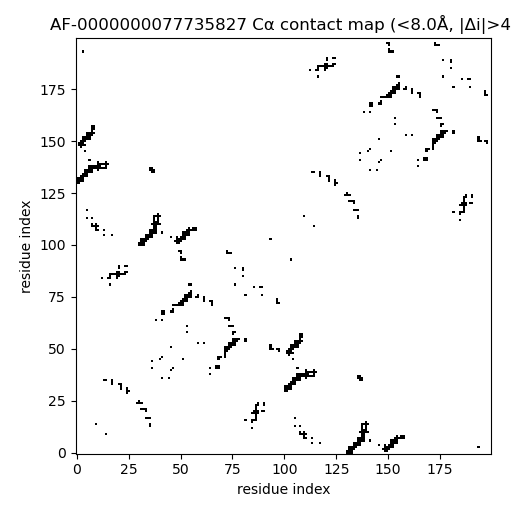? -4.516 -17.438 -9.625 1 96.94 88 LYS A C 1
ATOM 638 O O . LYS A 1 88 ? -3.434 -17.906 -9.281 1 96.94 88 LYS A O 1
ATOM 643 N N . GLY A 1 89 ? -4.746 -16.828 -10.75 1 96.81 89 GLY A N 1
ATOM 644 C CA . GLY A 1 89 ? -3.656 -16.703 -11.703 1 96.81 89 GLY A CA 1
ATOM 645 C C . GLY A 1 89 ? -2.463 -15.938 -11.156 1 96.81 89 GLY A C 1
ATOM 646 O O . GLY A 1 89 ? -1.315 -16.297 -11.43 1 96.81 89 GLY A O 1
ATOM 647 N N . THR A 1 90 ? -2.707 -14.938 -10.359 1 96.88 90 THR A N 1
ATOM 648 C CA . THR A 1 90 ? -1.636 -14.141 -9.781 1 96.88 90 THR A CA 1
ATOM 649 C C . THR A 1 90 ? -0.85 -14.945 -8.75 1 96.88 90 THR A C 1
ATOM 651 O O . THR A 1 90 ? 0.378 -14.859 -8.695 1 96.88 90 THR A O 1
ATOM 654 N N . VAL A 1 91 ? -1.55 -15.727 -7.949 1 97.12 91 VAL A N 1
ATOM 655 C CA . VAL A 1 91 ? -0.878 -16.594 -6.984 1 97.12 91 VAL A CA 1
ATOM 656 C C . VAL A 1 91 ? -0.005 -17.609 -7.719 1 97.12 91 VAL A C 1
ATOM 658 O O . VAL A 1 91 ? 1.145 -17.844 -7.336 1 97.12 91 VAL A O 1
ATOM 661 N N . GL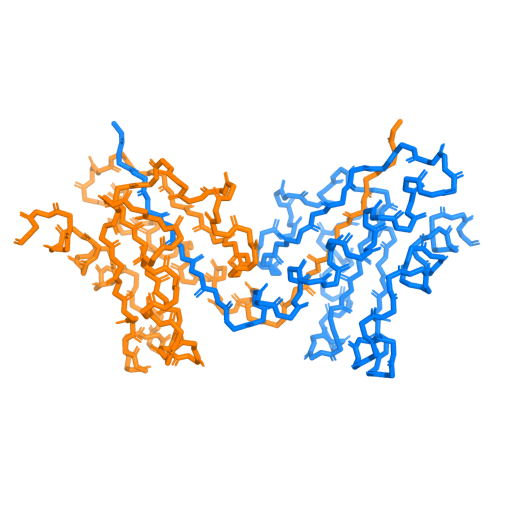U A 1 92 ? -0.521 -18.156 -8.805 1 96.81 92 GLU A N 1
ATOM 662 C CA . GLU A 1 92 ? 0.226 -19.125 -9.594 1 96.81 92 GLU A CA 1
ATOM 663 C C . GLU A 1 92 ? 1.476 -18.5 -10.203 1 96.81 92 GLU A C 1
ATOM 665 O O . GLU A 1 92 ? 2.531 -19.141 -10.258 1 96.81 92 GLU A O 1
ATOM 670 N N . LEU A 1 93 ? 1.33 -17.344 -10.641 1 96.94 93 LEU A N 1
ATOM 671 C CA . LEU A 1 93 ? 2.482 -16.625 -11.172 1 96.94 93 LEU A CA 1
ATOM 672 C C . LEU A 1 93 ? 3.557 -16.453 -10.102 1 96.94 93 LEU A C 1
ATOM 674 O O . LEU A 1 93 ? 4.738 -16.688 -10.367 1 96.94 93 LEU A O 1
ATOM 678 N N . ALA A 1 94 ? 3.162 -16 -8.945 1 97.38 94 ALA A N 1
ATOM 679 C CA . ALA A 1 94 ? 4.102 -15.828 -7.84 1 97.38 94 ALA A CA 1
ATOM 680 C C . ALA A 1 94 ? 4.828 -17.141 -7.535 1 97.38 94 ALA A C 1
ATOM 682 O O . ALA A 1 94 ? 6.047 -17.156 -7.352 1 97.38 94 ALA A O 1
ATOM 683 N N . GLU A 1 95 ? 4.078 -18.188 -7.535 1 96.94 95 GLU A N 1
ATOM 684 C CA . GLU A 1 95 ? 4.664 -19.5 -7.25 1 96.94 95 GLU A CA 1
ATOM 685 C C . GLU A 1 95 ? 5.672 -19.891 -8.328 1 96.94 95 GLU A C 1
ATOM 687 O O . GLU A 1 95 ? 6.707 -20.484 -8.023 1 96.94 95 GLU A O 1
ATOM 692 N N . LYS A 1 96 ? 5.301 -19.625 -9.539 1 96.81 96 LYS A N 1
ATOM 693 C CA . LYS A 1 96 ? 6.18 -19.953 -10.656 1 96.81 96 LYS A CA 1
ATOM 694 C C . LYS A 1 96 ? 7.527 -19.25 -10.523 1 96.81 96 LYS A C 1
ATOM 696 O O . LYS A 1 96 ? 8.578 -19.859 -10.734 1 96.81 96 LYS A O 1
ATOM 701 N N . ILE A 1 97 ? 7.48 -18 -10.086 1 95.44 97 ILE A N 1
ATOM 702 C CA . ILE A 1 97 ? 8.734 -17.25 -10.062 1 95.44 97 ILE A CA 1
ATOM 703 C C . ILE A 1 97 ? 9.523 -17.609 -8.805 1 95.44 97 ILE A C 1
ATOM 705 O O . ILE A 1 97 ? 10.742 -17.422 -8.758 1 95.44 97 ILE A O 1
ATOM 709 N N . MET A 1 98 ? 8.883 -18.062 -7.789 1 94.81 98 MET A N 1
ATOM 710 C CA . MET A 1 98 ? 9.562 -18.531 -6.586 1 94.81 98 MET A CA 1
ATOM 711 C C . MET A 1 98 ? 10.414 -19.75 -6.883 1 94.81 98 MET A C 1
ATOM 713 O O . MET A 1 98 ? 11.461 -19.953 -6.266 1 94.81 98 MET A O 1
ATOM 717 N N . LYS A 1 99 ? 9.906 -20.625 -7.613 1 88.62 99 LYS A N 1
ATOM 718 C CA . LYS A 1 99 ? 10.562 -21.891 -7.926 1 88.62 99 LYS A CA 1
ATOM 719 C C . LYS A 1 99 ? 11.68 -21.688 -8.953 1 88.62 99 LYS A C 1
ATOM 721 O O . LYS A 1 99 ? 12.594 -22.5 -9.047 1 88.62 99 LYS A O 1
ATOM 726 N N . GLY A 1 100 ? 11.734 -20.531 -9.547 1 77.12 100 GLY A N 1
ATOM 727 C CA . GLY A 1 100 ? 12.742 -20.359 -10.578 1 77.12 100 GLY A CA 1
ATOM 728 C C . GLY A 1 100 ? 12.344 -20.984 -11.906 1 77.12 100 GLY A C 1
ATOM 729 O O . GLY A 1 100 ? 11.617 -21.984 -11.938 1 77.12 100 GLY A O 1
ATOM 730 N N . MET B 1 1 ? 5.625 -20.734 5.801 1 86.81 1 MET B N 1
ATOM 731 C CA . MET B 1 1 ? 4.688 -19.734 5.289 1 86.81 1 MET B CA 1
ATOM 732 C C . MET B 1 1 ? 5.336 -18.875 4.211 1 86.81 1 MET B C 1
ATOM 734 O O . MET B 1 1 ? 6.5 -18.5 4.332 1 86.81 1 MET B O 1
ATOM 738 N N . LYS B 1 2 ? 4.699 -18.828 2.953 1 94.75 2 LYS B N 1
ATOM 739 C CA . LYS B 1 2 ? 5.262 -18.016 1.869 1 94.75 2 LYS B CA 1
ATOM 740 C C . LYS B 1 2 ? 4.688 -16.609 1.873 1 94.75 2 LYS B C 1
ATOM 742 O O . LYS B 1 2 ? 3.527 -16.406 2.238 1 94.75 2 LYS B O 1
ATOM 747 N N . LYS B 1 3 ? 5.59 -15.711 1.507 1 96.06 3 LYS B N 1
ATOM 748 C CA . LYS B 1 3 ? 5.215 -14.297 1.49 1 96.06 3 LYS B CA 1
ATOM 749 C C . LYS B 1 3 ? 5.254 -13.734 0.071 1 96.06 3 LYS B C 1
ATOM 751 O O . LYS B 1 3 ? 6.293 -13.773 -0.591 1 96.06 3 LYS B O 1
ATOM 756 N N . ILE B 1 4 ? 4.086 -13.281 -0.365 1 96 4 ILE B N 1
ATOM 757 C CA . ILE B 1 4 ? 3.973 -12.633 -1.668 1 96 4 ILE B CA 1
ATOM 758 C C . ILE B 1 4 ? 3.666 -11.148 -1.482 1 96 4 ILE B C 1
ATOM 760 O O . ILE B 1 4 ? 2.771 -10.781 -0.717 1 96 4 ILE B O 1
ATOM 764 N N . VAL B 1 5 ? 4.465 -10.336 -2.211 1 92.69 5 VAL B N 1
ATOM 765 C CA . VAL B 1 5 ? 4.266 -8.891 -2.107 1 92.69 5 VAL B CA 1
ATOM 766 C C . VAL B 1 5 ? 3.914 -8.32 -3.477 1 92.69 5 VAL B C 1
ATOM 768 O O . VAL B 1 5 ? 4.566 -8.641 -4.477 1 92.69 5 VAL B O 1
ATOM 771 N N . LEU B 1 6 ? 2.799 -7.531 -3.498 1 91.44 6 LEU B N 1
ATOM 772 C CA . LEU B 1 6 ? 2.451 -6.746 -4.68 1 91.44 6 LEU B CA 1
ATOM 773 C C . LEU B 1 6 ? 2.916 -5.301 -4.527 1 91.44 6 LEU B C 1
ATOM 775 O O . LEU B 1 6 ? 2.736 -4.695 -3.469 1 91.44 6 LEU B O 1
ATOM 779 N N . LEU B 1 7 ? 3.559 -4.781 -5.648 1 87.44 7 LEU B N 1
ATOM 780 C CA . LEU B 1 7 ? 3.949 -3.377 -5.68 1 87.44 7 LEU B CA 1
ATOM 781 C C . LEU B 1 7 ? 3.203 -2.631 -6.781 1 87.44 7 LEU B C 1
ATOM 783 O O . LEU B 1 7 ? 3.203 -3.059 -7.938 1 87.44 7 LEU B O 1
ATOM 787 N N . CYS B 1 8 ? 2.549 -1.531 -6.426 1 80.25 8 CYS B N 1
ATOM 788 C CA . CYS B 1 8 ? 1.732 -0.799 -7.387 1 80.25 8 CYS B CA 1
ATOM 789 C C . CYS B 1 8 ? 2.344 0.561 -7.695 1 80.25 8 CYS B C 1
ATOM 791 O O . CYS B 1 8 ? 3.252 1.014 -6.996 1 80.25 8 CYS B O 1
ATOM 793 N N . ALA B 1 9 ? 1.92 1.152 -8.961 1 66.56 9 ALA B N 1
ATOM 794 C C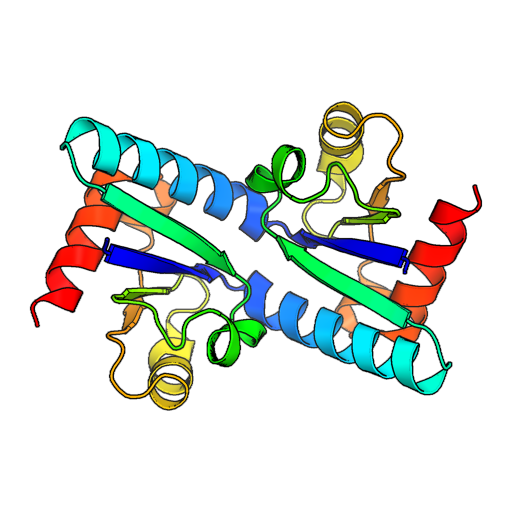A . ALA B 1 9 ? 2.41 2.441 -9.445 1 66.56 9 ALA B CA 1
ATOM 795 C C . ALA B 1 9 ? 2.219 3.529 -8.391 1 66.56 9 ALA B C 1
ATOM 797 O O . ALA B 1 9 ? 3.133 4.312 -8.125 1 66.56 9 ALA B O 1
ATOM 798 N N . SER B 1 10 ? 1.051 3.584 -8 1 65.12 10 SER B N 1
ATOM 799 C CA . SER B 1 10 ? 0.791 4.602 -6.984 1 65.12 10 SER B CA 1
ATOM 800 C C . SER B 1 10 ? 1.606 4.34 -5.723 1 65.12 10 SER B C 1
ATOM 802 O O . SER B 1 10 ? 1.797 5.242 -4.902 1 65.12 10 SER B O 1
ATOM 804 N N . GLY B 1 11 ? 2.188 3.281 -5.863 1 66.38 11 GLY B N 1
ATOM 805 C CA . GLY B 1 11 ? 3.033 2.943 -4.73 1 66.38 11 GLY B CA 1
ATOM 806 C C . GLY B 1 11 ? 4.32 3.746 -4.684 1 66.38 11 GLY B C 1
ATOM 807 O O . GLY B 1 11 ? 4.754 4.176 -3.615 1 66.38 11 GLY B O 1
ATOM 808 N N . MET B 1 12 ? 4.758 4.117 -5.926 1 68.56 12 MET B N 1
ATOM 809 C CA . MET B 1 12 ? 6.016 4.859 -5.941 1 68.56 12 MET B CA 1
ATOM 810 C C . MET B 1 12 ? 5.805 6.301 -5.492 1 68.56 12 MET B C 1
ATOM 812 O O . MET B 1 12 ? 6.5 6.781 -4.594 1 68.56 12 MET B O 1
ATOM 816 N N . SER B 1 13 ? 4.848 6.91 -6.164 1 76.62 13 SER B N 1
ATOM 817 C CA . SER B 1 13 ? 4.59 8.297 -5.809 1 76.62 13 SER B CA 1
ATOM 818 C C . SER B 1 13 ? 4.148 8.422 -4.355 1 76.62 13 SER B C 1
ATOM 820 O O . SER B 1 13 ? 4.645 9.281 -3.623 1 76.62 13 SER B O 1
ATOM 822 N N . THR B 1 14 ? 3.301 7.492 -3.984 1 81.56 14 THR B N 1
ATOM 823 C CA . THR B 1 14 ? 2.814 7.535 -2.609 1 81.56 14 THR B CA 1
ATOM 824 C C . THR B 1 14 ? 3.945 7.246 -1.627 1 81.56 14 THR B C 1
ATOM 826 O O . THR B 1 14 ? 4.031 7.879 -0.571 1 81.56 14 THR B O 1
ATOM 829 N N . SER B 1 15 ? 4.836 6.371 -1.962 1 78.5 15 SER B N 1
ATOM 830 C CA . SER B 1 15 ? 5.969 6.043 -1.101 1 78.5 15 SER B CA 1
ATOM 831 C C . SER B 1 15 ? 6.875 7.25 -0.896 1 78.5 15 SER B C 1
ATOM 833 O O . SER B 1 15 ? 7.379 7.477 0.207 1 78.5 15 SER B O 1
ATOM 835 N N . ILE B 1 16 ? 7.133 7.973 -1.927 1 82.31 16 ILE B N 1
ATOM 836 C CA . ILE B 1 16 ? 7.957 9.172 -1.841 1 82.31 16 ILE B CA 1
ATOM 837 C C . ILE B 1 16 ? 7.289 10.195 -0.925 1 82.31 16 ILE B C 1
ATOM 839 O O . ILE B 1 16 ? 7.945 10.789 -0.067 1 82.31 16 ILE B O 1
ATOM 843 N N . LEU B 1 17 ? 5.957 10.336 -1.156 1 89.31 17 LEU B N 1
ATOM 844 C CA . LEU B 1 17 ? 5.227 11.273 -0.313 1 89.31 17 LEU B CA 1
ATOM 845 C C . LEU B 1 17 ? 5.305 10.867 1.153 1 89.31 17 LEU B C 1
ATOM 847 O O . LEU B 1 17 ? 5.539 11.703 2.027 1 89.31 17 LEU B O 1
ATOM 851 N N . VAL B 1 18 ? 5.164 9.57 1.471 1 90.06 18 VAL B N 1
ATOM 852 C CA . VAL B 1 18 ? 5.25 9.055 2.832 1 90.06 18 VAL B CA 1
ATOM 853 C C . VAL B 1 18 ? 6.629 9.367 3.416 1 90.06 18 VAL B C 1
ATOM 855 O O . VAL B 1 18 ? 6.738 9.812 4.559 1 90.06 18 VAL B O 1
ATOM 858 N N . LYS B 1 19 ? 7.609 9.164 2.66 1 87.56 19 LYS B N 1
ATOM 859 C CA . LYS B 1 19 ? 8.969 9.445 3.109 1 87.56 19 LYS B CA 1
ATOM 860 C C . LYS B 1 19 ? 9.141 10.922 3.451 1 87.56 19 LYS B C 1
ATOM 862 O O . LYS B 1 19 ? 9.688 11.258 4.5 1 87.56 19 LYS B O 1
ATOM 867 N N . LYS B 1 20 ? 8.664 11.734 2.574 1 92.94 20 LYS B N 1
ATOM 868 C CA . LYS B 1 20 ? 8.773 13.172 2.785 1 92.94 20 LYS B CA 1
ATOM 869 C C . LYS B 1 20 ? 7.957 13.609 3.998 1 92.94 20 LYS B C 1
ATOM 871 O O . LYS B 1 20 ? 8.359 14.523 4.723 1 92.94 20 LYS B O 1
ATOM 876 N N . MET B 1 21 ? 6.887 12.969 4.156 1 94.88 21 MET B N 1
ATOM 877 C CA . MET B 1 21 ? 6.074 13.258 5.332 1 94.88 21 MET B CA 1
ATOM 878 C C . MET B 1 21 ? 6.812 12.867 6.613 1 94.88 21 MET B C 1
ATOM 880 O O . MET B 1 21 ? 6.809 13.625 7.586 1 94.88 21 MET B O 1
ATOM 884 N N . LYS B 1 22 ? 7.422 11.734 6.629 1 93.94 22 LYS B N 1
ATOM 885 C CA . LYS B 1 22 ? 8.188 11.281 7.789 1 93.94 22 LYS B CA 1
ATOM 886 C C . LYS B 1 22 ? 9.344 12.234 8.086 1 93.94 22 LYS B C 1
ATOM 888 O O . LYS B 1 22 ? 9.594 12.57 9.25 1 93.94 22 LYS B O 1
ATOM 893 N N . GLU B 1 23 ? 9.977 12.648 7.098 1 95.12 23 GLU B N 1
ATOM 894 C CA . GLU B 1 23 ? 11.078 13.594 7.25 1 95.12 23 GLU B CA 1
ATOM 895 C C . GLU B 1 23 ? 10.594 14.914 7.844 1 95.12 23 GLU B C 1
ATOM 897 O O . GLU B 1 23 ? 11.234 15.477 8.734 1 95.12 23 GLU B O 1
ATOM 902 N N . ALA B 1 24 ? 9.477 15.375 7.277 1 96.69 24 ALA B N 1
ATOM 903 C CA . ALA B 1 24 ? 8.898 16.625 7.773 1 96.69 24 ALA B CA 1
ATOM 904 C C . ALA B 1 24 ? 8.492 16.5 9.242 1 96.69 24 ALA B C 1
ATOM 906 O O . ALA B 1 24 ? 8.758 17.391 10.039 1 96.69 24 ALA B O 1
ATOM 907 N N . ALA B 1 25 ? 7.875 15.398 9.562 1 96.75 25 ALA B N 1
ATOM 908 C CA . ALA B 1 25 ? 7.465 15.164 10.945 1 96.75 25 ALA B CA 1
ATOM 909 C C . ALA B 1 25 ? 8.672 15.102 11.875 1 96.75 25 ALA B C 1
ATOM 911 O O . ALA B 1 25 ? 8.672 15.719 12.945 1 96.75 25 ALA B O 1
ATOM 912 N N . ALA B 1 26 ? 9.695 14.414 11.484 1 95.31 26 ALA B N 1
ATOM 913 C CA . ALA B 1 26 ? 10.914 14.297 12.281 1 95.31 26 ALA B CA 1
ATOM 914 C C . ALA B 1 26 ? 11.57 15.656 12.477 1 95.31 26 ALA B C 1
ATOM 916 O O . ALA B 1 26 ? 12.031 15.977 13.578 1 95.31 26 ALA B O 1
ATOM 917 N N . ALA B 1 27 ? 11.625 16.406 11.422 1 96.25 27 ALA B N 1
ATOM 918 C CA . ALA B 1 27 ? 12.234 17.734 11.469 1 96.25 27 ALA B CA 1
ATOM 919 C C . ALA B 1 27 ? 11.492 18.641 12.461 1 96.25 27 ALA B C 1
ATOM 921 O O . ALA B 1 27 ? 12.094 19.531 13.062 1 96.25 27 ALA B O 1
ATOM 922 N N . ALA B 1 28 ? 10.219 18.344 12.625 1 96.06 28 ALA B N 1
ATOM 923 C CA . ALA B 1 28 ? 9.398 19.141 13.531 1 96.06 28 ALA B CA 1
ATOM 924 C C . ALA B 1 28 ? 9.359 18.516 14.922 1 96.06 28 ALA B C 1
ATOM 926 O O . ALA B 1 28 ? 8.617 18.969 15.789 1 96.06 28 ALA B O 1
ATOM 927 N N . GLY B 1 29 ? 10.07 17.391 15.117 1 95.75 29 GLY B N 1
ATOM 928 C CA . GLY B 1 29 ? 10.148 16.734 16.406 1 95.75 29 GLY B CA 1
ATOM 929 C C . GLY B 1 29 ? 8.906 15.93 16.75 1 95.75 29 GLY B C 1
ATOM 930 O O . GLY B 1 29 ? 8.594 15.711 17.922 1 95.75 29 GLY B O 1
ATOM 931 N N . LYS B 1 30 ? 8.25 15.562 15.734 1 95.19 30 LYS B N 1
ATOM 932 C CA . LYS B 1 30 ? 6.996 14.844 15.938 1 95.19 30 LYS B CA 1
ATOM 933 C C . LYS B 1 30 ? 7.191 13.344 15.773 1 95.19 30 LYS B C 1
ATOM 935 O O . LYS B 1 30 ? 7.914 12.898 14.875 1 95.19 30 LYS B O 1
ATOM 940 N N . ASP B 1 31 ? 6.594 12.648 16.703 1 94.06 31 ASP B N 1
ATOM 941 C CA . ASP B 1 31 ? 6.613 11.188 16.625 1 94.06 31 ASP B CA 1
ATOM 942 C C . ASP B 1 31 ? 5.363 10.656 15.938 1 94.06 31 ASP B C 1
ATOM 944 O O . ASP B 1 31 ? 4.355 10.375 16.594 1 94.06 31 ASP B O 1
ATOM 948 N N . TYR B 1 32 ? 5.453 10.492 14.648 1 95.5 32 TYR B N 1
ATOM 949 C CA . TYR B 1 32 ? 4.309 10.031 13.867 1 95.5 32 TYR B CA 1
ATOM 950 C C . TYR B 1 32 ? 4.613 8.711 13.18 1 95.5 32 TYR B C 1
ATOM 952 O O . TYR B 1 32 ? 5.738 8.484 12.727 1 95.5 32 TYR B O 1
ATOM 960 N N . GLU B 1 33 ? 3.633 7.848 13.266 1 94.06 33 GLU B N 1
ATOM 961 C CA . GLU B 1 33 ? 3.631 6.707 12.359 1 94.06 33 GLU B CA 1
ATOM 962 C C . GLU B 1 33 ? 2.904 7.035 11.062 1 94.06 33 GLU B C 1
ATOM 964 O O . GLU B 1 33 ? 1.734 7.422 11.078 1 94.06 33 GLU B O 1
ATOM 969 N N . ILE B 1 34 ? 3.668 6.961 9.977 1 92.25 34 ILE B N 1
ATOM 970 C CA . ILE B 1 34 ? 3.084 7.289 8.68 1 92.25 34 ILE B CA 1
ATOM 971 C C . ILE B 1 34 ? 3.254 6.109 7.727 1 92.25 34 ILE B C 1
ATOM 973 O O . ILE B 1 34 ? 4.367 5.621 7.527 1 92.25 34 ILE B O 1
ATOM 977 N N . ALA B 1 35 ? 2.068 5.676 7.148 1 86.38 35 ALA B N 1
ATOM 978 C CA . ALA B 1 35 ? 2.111 4.539 6.234 1 86.38 35 ALA B CA 1
ATOM 979 C C . ALA B 1 35 ? 1.069 4.684 5.129 1 86.38 35 ALA B C 1
ATOM 981 O O . ALA B 1 35 ? 0.12 5.461 5.262 1 86.38 35 ALA B O 1
ATOM 982 N N . ALA B 1 36 ? 1.316 4.02 4.066 1 86.06 36 ALA B N 1
ATOM 983 C CA . ALA B 1 36 ? 0.366 3.984 2.957 1 86.06 36 ALA B CA 1
ATOM 984 C C . ALA B 1 36 ? -0.125 2.562 2.701 1 86.06 36 ALA B C 1
ATOM 986 O O . ALA B 1 36 ? 0.644 1.604 2.814 1 86.06 36 ALA B O 1
ATOM 987 N N . TYR B 1 37 ? -1.438 2.488 2.391 1 80.5 37 TYR B N 1
ATOM 988 C CA . TYR B 1 37 ? -2.053 1.202 2.084 1 80.5 37 TYR B CA 1
ATOM 989 C C . TYR B 1 37 ? -3.027 1.328 0.919 1 80.5 37 TYR B C 1
ATOM 991 O O . TYR B 1 37 ? -3.338 2.438 0.478 1 80.5 37 TYR B O 1
ATOM 999 N N . SER B 1 38 ? -3.424 0.166 0.478 1 78.44 38 SER B N 1
ATOM 1000 C CA . SER B 1 38 ? -4.516 0.147 -0.492 1 78.44 38 SER B CA 1
ATOM 1001 C C . SER B 1 38 ? -5.844 0.501 0.164 1 78.44 38 SER B C 1
ATOM 1003 O O . SER B 1 38 ? -6.062 0.197 1.339 1 78.44 38 SER B O 1
ATOM 1005 N N . ALA B 1 39 ? -6.695 1.14 -0.626 1 79.12 39 ALA B N 1
ATOM 1006 C CA . ALA B 1 39 ? -8.008 1.521 -0.113 1 79.12 39 ALA B CA 1
ATOM 1007 C C . ALA B 1 39 ? -8.773 0.303 0.394 1 79.12 39 ALA B C 1
ATOM 1009 O O . ALA B 1 39 ? -9.562 0.405 1.339 1 79.12 39 ALA B O 1
ATOM 1010 N N . SER B 1 40 ? -8.531 -0.827 -0.217 1 74.81 40 SER B N 1
ATOM 1011 C CA . SER B 1 40 ? -9.227 -2.049 0.171 1 74.81 40 SER B CA 1
ATOM 1012 C C . SER B 1 40 ? -8.805 -2.508 1.563 1 74.81 40 SER B C 1
ATOM 1014 O O . SER B 1 40 ? -9.508 -3.291 2.203 1 74.81 40 SER B O 1
ATOM 1016 N N . GLU B 1 41 ? -7.672 -2.045 2.027 1 77.5 41 GLU B N 1
ATOM 1017 C CA . GLU B 1 41 ? -7.164 -2.428 3.34 1 77.5 41 GLU B CA 1
ATOM 1018 C C . GLU B 1 41 ? -7.504 -1.375 4.391 1 77.5 41 GLU B C 1
ATOM 1020 O O . GLU B 1 41 ? -7.078 -1.481 5.543 1 77.5 41 GLU B O 1
ATOM 1025 N N . ALA B 1 42 ? -8.266 -0.405 4.004 1 83.5 42 ALA B N 1
ATOM 1026 C CA . ALA B 1 42 ? -8.562 0.726 4.879 1 83.5 42 ALA B CA 1
ATOM 1027 C C . ALA B 1 42 ? -9.156 0.252 6.203 1 83.5 42 ALA B C 1
ATOM 1029 O O . ALA B 1 42 ? -8.68 0.632 7.277 1 83.5 42 ALA B O 1
ATOM 1030 N N . ALA B 1 43 ? -10.109 -0.675 6.098 1 82.88 43 ALA B N 1
ATOM 1031 C CA . ALA B 1 43 ? -10.844 -1.11 7.281 1 82.88 43 ALA B CA 1
ATOM 1032 C C . ALA B 1 43 ? -9.93 -1.871 8.242 1 82.88 43 ALA B C 1
ATOM 1034 O O . ALA B 1 43 ? -10.125 -1.818 9.461 1 82.88 43 ALA B O 1
ATOM 1035 N N . THR B 1 44 ? -8.898 -2.521 7.723 1 82.31 44 THR B N 1
ATOM 1036 C CA . THR B 1 44 ? -8.031 -3.354 8.555 1 82.31 44 THR B CA 1
ATOM 1037 C C . THR B 1 44 ? -6.801 -2.572 9 1 82.31 44 THR B C 1
ATOM 1039 O O . THR B 1 44 ? -6.316 -2.75 10.117 1 82.31 44 THR B O 1
ATOM 1042 N N . LYS B 1 45 ? -6.379 -1.681 8.219 1 83.12 45 LYS B N 1
ATOM 1043 C CA . LYS B 1 45 ? -5.074 -1.075 8.477 1 83.12 45 LYS B CA 1
ATOM 1044 C C . LYS B 1 45 ? -5.227 0.363 8.969 1 83.12 45 LYS B C 1
ATOM 1046 O O . LYS B 1 45 ? -4.301 0.923 9.562 1 83.12 45 LYS B O 1
ATOM 1051 N N . ALA B 1 46 ? -6.418 0.952 8.789 1 90.12 46 ALA B N 1
ATOM 1052 C CA . ALA B 1 46 ? -6.547 2.381 9.062 1 90.12 46 ALA B CA 1
ATOM 1053 C C . ALA B 1 46 ? -7.578 2.641 10.164 1 90.12 46 ALA B C 1
ATOM 1055 O O . ALA B 1 46 ? -7.863 3.793 10.492 1 90.12 46 ALA B O 1
ATOM 1056 N N . ALA B 1 47 ? -8.086 1.498 10.695 1 91.44 47 ALA B N 1
ATOM 1057 C CA . ALA B 1 47 ? -9.148 1.637 11.695 1 91.44 47 ALA B CA 1
ATOM 1058 C C . ALA B 1 47 ? -8.641 2.348 12.945 1 91.44 47 ALA B C 1
ATOM 1060 O O . ALA B 1 47 ? -9.414 2.98 13.664 1 91.44 47 ALA B O 1
ATOM 1061 N N . ASP B 1 48 ? -7.32 2.252 13.18 1 93.94 48 ASP B N 1
ATOM 1062 C CA . ASP B 1 48 ? -6.766 2.867 14.383 1 93.94 48 ASP B CA 1
ATOM 1063 C C . ASP B 1 48 ? -5.977 4.129 14.031 1 93.94 48 ASP B C 1
ATOM 1065 O O . ASP B 1 48 ? -5.211 4.629 14.859 1 93.94 48 ASP B O 1
ATOM 1069 N N . ALA B 1 49 ? -6.152 4.613 12.945 1 96.12 49 ALA B N 1
ATOM 1070 C CA . ALA B 1 49 ? -5.43 5.812 12.531 1 96.12 49 ALA B CA 1
ATOM 1071 C C . ALA B 1 49 ? -6.039 7.066 13.156 1 96.12 49 ALA B C 1
ATOM 1073 O O . ALA B 1 49 ? -7.227 7.09 13.477 1 96.12 49 ALA B O 1
ATOM 1074 N N . ASP B 1 50 ? -5.145 8.062 13.32 1 97.5 50 ASP B N 1
ATOM 1075 C CA . ASP B 1 50 ? -5.625 9.367 13.766 1 97.5 50 ASP B CA 1
ATOM 1076 C C . ASP B 1 50 ? -6.145 10.188 12.586 1 97.5 50 ASP B C 1
ATOM 1078 O O . ASP B 1 50 ? -6.984 11.078 12.766 1 97.5 50 ASP B O 1
ATOM 1082 N N . ALA B 1 51 ? -5.637 9.906 11.422 1 97.44 51 ALA B N 1
ATOM 1083 C CA . ALA B 1 51 ? -6.074 10.578 10.203 1 97.44 51 ALA B CA 1
ATOM 1084 C C . ALA B 1 51 ? -5.809 9.703 8.977 1 97.44 51 ALA B C 1
ATOM 1086 O O . ALA B 1 51 ? -4.781 9.023 8.898 1 97.44 51 ALA B O 1
ATOM 1087 N N . VAL B 1 52 ? -6.82 9.844 8.086 1 96.31 52 VAL B N 1
ATOM 1088 C CA . VAL B 1 52 ? -6.664 9.164 6.801 1 96.31 52 VAL B CA 1
ATOM 1089 C C . VAL B 1 52 ? -6.723 10.18 5.664 1 96.31 52 VAL B C 1
ATOM 1091 O O . VAL B 1 52 ? -7.637 11.008 5.609 1 96.31 52 VAL B O 1
ATOM 1094 N N . LEU B 1 53 ? -5.656 10.094 4.844 1 95.25 53 LEU B N 1
ATOM 1095 C CA . LEU B 1 53 ? -5.605 10.945 3.66 1 95.25 53 LEU B CA 1
ATOM 1096 C C . LEU B 1 53 ? -5.719 10.117 2.387 1 95.25 53 LEU B C 1
ATOM 1098 O O . LEU B 1 53 ? -5.098 9.055 2.271 1 95.25 53 LEU B O 1
ATOM 1102 N N . LEU B 1 54 ? -6.582 10.68 1.474 1 92.19 54 LEU B N 1
ATOM 1103 C CA . LEU B 1 54 ? -6.785 10 0.202 1 92.19 54 LEU B CA 1
ATOM 1104 C C . LEU B 1 54 ? -5.973 10.656 -0.908 1 92.19 54 LEU B C 1
ATOM 1106 O O . LEU B 1 54 ? -5.887 11.883 -0.973 1 92.19 54 LEU B O 1
ATOM 1110 N N . GLY B 1 55 ? -5.398 9.789 -1.667 1 88.12 55 GLY B N 1
ATOM 1111 C CA . GLY B 1 55 ? -4.824 10.344 -2.885 1 88.12 55 GLY B CA 1
ATOM 1112 C C . GLY B 1 55 ? -5.852 11.023 -3.773 1 88.12 55 GLY B C 1
ATOM 1113 O O . GLY B 1 55 ? -7.047 10.734 -3.682 1 88.12 55 GLY B O 1
ATOM 1114 N N . PRO B 1 56 ? -5.305 11.945 -4.594 1 88.38 56 PRO B N 1
ATOM 1115 C CA . PRO B 1 56 ? -6.223 12.727 -5.418 1 88.38 56 PRO B CA 1
ATOM 1116 C C . PRO B 1 56 ? -7.051 11.867 -6.367 1 88.38 56 PRO B C 1
ATOM 1118 O O . PRO B 1 56 ? -8.195 12.203 -6.68 1 88.38 56 PRO B O 1
ATOM 1121 N N . GLN B 1 57 ? -6.586 10.781 -6.711 1 82.44 57 GLN B N 1
ATOM 1122 C CA . GLN B 1 57 ? -7.242 9.922 -7.695 1 82.44 57 GLN B CA 1
ATOM 1123 C C . GLN B 1 57 ? -8.445 9.211 -7.086 1 82.44 57 GLN B C 1
ATOM 1125 O O . GLN B 1 57 ? -9.32 8.727 -7.809 1 82.44 57 GLN B O 1
ATOM 1130 N N . ILE B 1 58 ? -8.523 9.102 -5.836 1 84.5 58 ILE B N 1
ATOM 1131 C CA . ILE B 1 58 ? -9.625 8.383 -5.203 1 84.5 58 ILE B CA 1
ATOM 1132 C C . ILE B 1 58 ? -10.414 9.328 -4.305 1 84.5 58 ILE B C 1
ATOM 1134 O O . ILE B 1 58 ? -11.047 8.898 -3.338 1 84.5 58 ILE B O 1
ATOM 1138 N N . ARG B 1 59 ? -10.43 10.57 -4.633 1 88.38 59 ARG B N 1
ATOM 1139 C CA . ARG B 1 59 ? -11.156 11.57 -3.854 1 88.38 59 ARG B CA 1
ATOM 1140 C C . ARG B 1 59 ? -12.648 11.25 -3.811 1 88.38 59 ARG B C 1
ATOM 1142 O O . ARG B 1 59 ? -13.328 11.562 -2.826 1 88.38 59 ARG B O 1
ATOM 1149 N N . PHE B 1 60 ? -13.156 10.641 -4.887 1 88.44 60 PHE B N 1
ATOM 1150 C CA . PHE B 1 60 ? -14.578 10.352 -4.996 1 88.44 60 PHE B CA 1
ATOM 1151 C C . PHE B 1 60 ? -14.984 9.25 -4.023 1 88.44 60 PHE B C 1
ATOM 1153 O O . PHE B 1 60 ? -16.172 9.078 -3.73 1 88.44 60 PHE B O 1
ATOM 1160 N N . SER B 1 61 ? -14.039 8.586 -3.486 1 88.44 61 SER B N 1
ATOM 1161 C CA . SER B 1 61 ? -14.312 7.473 -2.58 1 88.44 61 SER B CA 1
ATOM 1162 C C . SER B 1 61 ? -14.289 7.926 -1.125 1 88.44 61 SER B C 1
ATOM 1164 O O . SER B 1 61 ? -14.391 7.105 -0.211 1 88.44 61 SER B O 1
ATOM 1166 N N . LYS B 1 62 ? -14.172 9.164 -0.901 1 92.69 62 LYS B N 1
ATOM 1167 C CA . LYS B 1 62 ? -14.016 9.688 0.451 1 92.69 62 LYS B CA 1
ATOM 1168 C C . LYS B 1 62 ? -15.164 9.242 1.352 1 92.69 62 LYS B C 1
ATOM 1170 O O . LYS B 1 62 ? -14.938 8.75 2.457 1 92.69 62 LYS B O 1
ATOM 1175 N N . ASP B 1 63 ? -16.375 9.344 0.819 1 93.38 63 ASP B N 1
ATOM 1176 C CA . ASP B 1 63 ? -17.547 9.023 1.628 1 93.38 63 ASP B CA 1
ATOM 1177 C C . ASP B 1 63 ? -17.594 7.535 1.96 1 93.38 63 ASP B C 1
ATOM 1179 O O . ASP B 1 63 ? -17.906 7.152 3.09 1 93.38 63 ASP B O 1
ATOM 1183 N N . LYS B 1 64 ? -17.328 6.793 0.985 1 90.94 64 LYS B N 1
ATOM 1184 C CA . LYS B 1 64 ? -17.312 5.344 1.181 1 90.94 64 LYS B CA 1
ATOM 1185 C C . LYS B 1 64 ? -16.25 4.941 2.209 1 90.94 64 LYS B C 1
ATOM 1187 O O . LYS B 1 64 ? -16.531 4.137 3.102 1 90.94 64 LYS B O 1
ATOM 1192 N N . ILE B 1 65 ? -15.094 5.527 2.125 1 91.12 65 ILE B N 1
ATOM 1193 C CA . ILE B 1 65 ? -13.984 5.195 3.02 1 91.12 65 ILE B CA 1
ATOM 1194 C C . ILE B 1 65 ? -14.297 5.691 4.43 1 91.12 65 ILE B C 1
ATOM 1196 O O . ILE B 1 65 ? -14.055 4.988 5.41 1 91.12 65 ILE B O 1
ATOM 1200 N N . ALA B 1 66 ? -14.859 6.855 4.523 1 93.75 66 ALA B N 1
ATOM 1201 C CA . ALA B 1 66 ? -15.234 7.406 5.824 1 93.75 66 ALA B CA 1
ATOM 1202 C C . ALA B 1 66 ? -16.25 6.512 6.527 1 93.75 66 ALA B C 1
ATOM 1204 O O . ALA B 1 66 ? -16.219 6.359 7.75 1 93.75 66 ALA B O 1
ATOM 1205 N N . ALA B 1 67 ? -17.125 5.918 5.773 1 93.62 67 ALA B N 1
ATOM 1206 C CA . ALA B 1 67 ? -18.156 5.035 6.324 1 93.62 67 ALA B CA 1
ATOM 1207 C C . ALA B 1 67 ? -17.531 3.76 6.887 1 93.62 67 ALA B C 1
ATOM 1209 O O . ALA B 1 67 ? -18.031 3.188 7.855 1 93.62 67 ALA B O 1
ATOM 1210 N N . GLU B 1 68 ? -16.422 3.381 6.312 1 91.38 68 GLU B N 1
ATOM 1211 C CA . GLU B 1 68 ? -15.734 2.166 6.73 1 91.38 68 GLU B CA 1
ATOM 1212 C C . GLU B 1 68 ? -14.852 2.426 7.949 1 91.38 68 GLU B C 1
ATOM 1214 O O . GLU B 1 68 ? -14.406 1.486 8.609 1 91.38 68 GLU B O 1
ATOM 1219 N N . LEU B 1 69 ? -14.562 3.658 8.203 1 94.19 69 LEU B N 1
ATOM 1220 C CA . LEU B 1 69 ? -13.664 4.039 9.289 1 94.19 69 LEU B CA 1
ATOM 1221 C C . LEU B 1 69 ? -14.359 4.984 10.258 1 94.19 69 LEU B C 1
ATOM 1223 O O . LEU B 1 69 ? -13.93 6.125 10.438 1 94.19 69 LEU B O 1
ATOM 1227 N N . PRO B 1 70 ? -15.375 4.449 10.852 1 93.38 70 PRO B N 1
ATOM 1228 C CA . PRO B 1 70 ? -16.094 5.344 11.766 1 93.38 70 PRO B CA 1
ATOM 1229 C C . PRO B 1 70 ? -15.188 5.969 12.812 1 93.38 70 PRO B C 1
ATOM 1231 O O . PRO B 1 70 ? -14.383 5.27 13.438 1 93.38 70 PRO B O 1
ATOM 1234 N N . GLY B 1 71 ? -15.234 7.293 12.938 1 94.25 71 GLY B N 1
ATOM 1235 C CA . GLY B 1 71 ? -14.492 8.008 13.961 1 94.25 71 GLY B CA 1
ATOM 1236 C C . GLY B 1 71 ? -13.133 8.484 13.477 1 94.25 71 GLY B C 1
ATOM 1237 O O . GLY B 1 71 ? -12.445 9.227 14.18 1 94.25 71 GLY B O 1
ATOM 1238 N N . VAL B 1 72 ? -12.711 8.008 12.398 1 96.31 72 VAL B N 1
ATOM 1239 C CA . VAL B 1 72 ? -11.43 8.43 11.852 1 96.31 72 VAL B CA 1
ATOM 1240 C C . VAL B 1 72 ? -11.641 9.531 10.82 1 96.31 72 VAL B C 1
ATOM 1242 O O . VAL B 1 72 ? -12.398 9.359 9.859 1 96.31 72 VAL B O 1
ATOM 1245 N N . PRO B 1 73 ? -11.023 10.703 10.984 1 97.5 73 PRO B N 1
ATOM 1246 C CA . PRO B 1 73 ? -11.148 11.75 9.961 1 97.5 73 PRO B CA 1
ATOM 1247 C C . PRO B 1 73 ? -10.5 11.359 8.641 1 97.5 73 PRO B C 1
ATOM 1249 O O . PRO B 1 73 ? -9.383 10.836 8.625 1 97.5 73 PRO B O 1
ATOM 1252 N N . VAL B 1 74 ? -11.297 11.656 7.598 1 96.62 74 VAL B N 1
ATOM 1253 C CA . VAL B 1 74 ? -10.844 11.32 6.25 1 96.62 74 VAL B CA 1
ATOM 1254 C C . VAL B 1 74 ? -10.883 12.57 5.367 1 96.62 74 VAL B C 1
ATOM 1256 O O . VAL B 1 74 ? -11.867 13.305 5.379 1 96.62 74 VAL B O 1
ATOM 1259 N N . GLU B 1 75 ? -9.742 12.797 4.633 1 96.31 75 GLU B N 1
ATOM 1260 C CA . GLU B 1 75 ? -9.695 13.914 3.689 1 96.31 75 GLU B CA 1
ATOM 1261 C C . GLU B 1 75 ? -8.852 13.57 2.467 1 96.31 75 GLU B C 1
ATOM 1263 O O . GLU B 1 75 ? -7.906 12.781 2.559 1 96.31 75 GLU B O 1
ATOM 1268 N N . ALA B 1 76 ? -9.227 14.164 1.347 1 94.5 76 ALA B N 1
ATOM 1269 C CA . ALA B 1 76 ? -8.438 13.953 0.135 1 94.5 76 ALA B CA 1
ATOM 1270 C C . ALA B 1 76 ? -7.355 15.016 -0.006 1 94.5 76 ALA B C 1
ATOM 1272 O O . ALA B 1 76 ? -7.59 16.188 0.273 1 94.5 76 ALA B O 1
ATOM 1273 N N . ILE B 1 77 ? -6.184 14.469 -0.375 1 94.06 77 ILE B N 1
ATOM 1274 C CA . ILE B 1 77 ? -5.125 15.422 -0.697 1 94.06 77 ILE B CA 1
ATOM 1275 C C . ILE B 1 77 ? -5.363 16.016 -2.086 1 94.06 77 ILE B C 1
ATOM 1277 O O . ILE B 1 77 ? -5.797 15.305 -3 1 94.06 77 ILE B O 1
ATOM 1281 N N . ASP B 1 78 ? -5.125 17.266 -2.232 1 91.56 78 ASP B N 1
ATOM 1282 C CA . ASP B 1 78 ? -5.359 17.859 -3.545 1 91.56 78 ASP B CA 1
ATOM 1283 C C . ASP B 1 78 ? -4.215 17.547 -4.504 1 91.56 78 ASP B C 1
ATOM 1285 O O . ASP B 1 78 ? -3.143 17.109 -4.078 1 91.56 78 ASP B O 1
ATOM 1289 N N . MET B 1 79 ? -4.547 17.797 -5.773 1 89.44 79 MET B N 1
ATOM 1290 C CA . MET B 1 79 ? -3.598 17.438 -6.824 1 89.44 79 MET B CA 1
ATOM 1291 C C . MET B 1 79 ? -2.309 18.25 -6.688 1 89.44 79 MET B C 1
ATOM 1293 O O . MET B 1 79 ? -1.223 17.734 -6.977 1 89.44 79 MET B O 1
ATOM 1297 N N . ARG B 1 80 ? -2.459 19.453 -6.242 1 93.25 80 ARG B N 1
ATOM 1298 C CA . ARG B 1 80 ? -1.287 20.312 -6.102 1 93.25 80 ARG B CA 1
ATOM 1299 C C . ARG B 1 80 ? -0.336 19.766 -5.039 1 93.25 80 ARG B C 1
ATOM 1301 O O . ARG B 1 80 ? 0.865 19.641 -5.285 1 93.25 80 ARG B O 1
ATOM 1308 N N . MET B 1 81 ? -0.825 19.453 -3.893 1 92.31 81 MET B N 1
ATOM 1309 C CA . MET B 1 81 ? -0.028 18.906 -2.791 1 92.31 81 MET 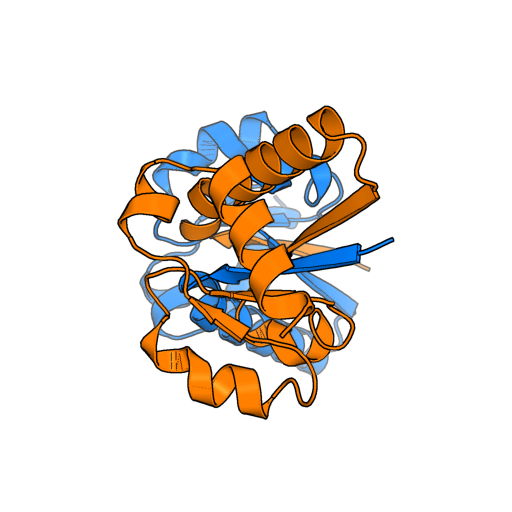B CA 1
ATOM 1310 C C . MET B 1 81 ? 0.614 17.578 -3.178 1 92.31 81 MET B C 1
ATOM 1312 O O . MET B 1 81 ? 1.797 17.359 -2.914 1 92.31 81 MET B O 1
ATOM 1316 N N . TYR B 1 82 ? -0.154 16.766 -3.807 1 89.38 82 TYR B N 1
ATOM 1317 C CA . TYR B 1 82 ? 0.351 15.461 -4.246 1 89.38 82 TYR B CA 1
ATOM 1318 C C . TYR B 1 82 ? 1.396 15.633 -5.344 1 89.38 82 TYR B C 1
ATOM 1320 O O . TYR B 1 82 ? 2.443 14.977 -5.316 1 89.38 82 TYR B O 1
ATOM 1328 N N . GLY B 1 83 ? 1.123 16.453 -6.273 1 87.56 83 GLY B N 1
ATOM 1329 C CA . GLY B 1 83 ? 2.021 16.672 -7.398 1 87.56 83 GLY B CA 1
ATOM 1330 C C . GLY B 1 83 ? 3.363 17.25 -6.984 1 87.56 83 GLY B C 1
ATOM 1331 O O . GLY B 1 83 ? 4.395 16.906 -7.562 1 87.56 83 GLY B O 1
ATOM 1332 N N . ARG B 1 84 ? 3.377 18.031 -5.938 1 91.81 84 ARG B N 1
ATOM 1333 C CA . ARG B 1 84 ? 4.605 18.656 -5.465 1 91.81 84 ARG B CA 1
ATOM 1334 C C . ARG B 1 84 ? 5.301 17.797 -4.422 1 91.81 84 ARG B C 1
ATOM 1336 O O . ARG B 1 84 ? 6.363 18.156 -3.91 1 91.81 84 ARG B O 1
ATOM 1343 N N . MET B 1 85 ? 4.629 16.672 -4.168 1 92.06 85 MET B N 1
ATOM 1344 C CA . MET B 1 85 ? 5.156 15.797 -3.119 1 92.06 85 MET B CA 1
ATOM 1345 C C . MET B 1 85 ? 5.441 16.594 -1.849 1 92.06 85 MET B C 1
ATOM 13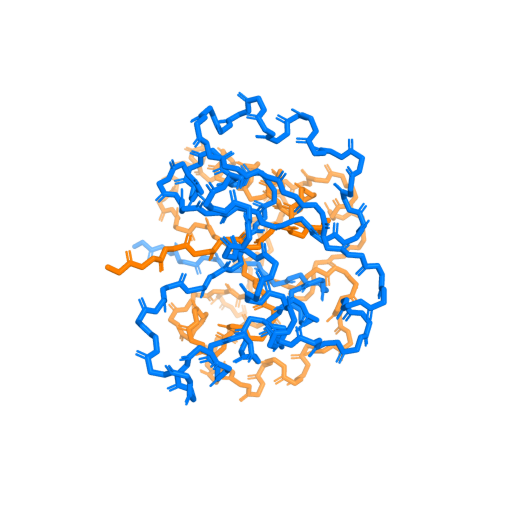47 O O . MET B 1 85 ? 6.535 16.5 -1.287 1 92.06 85 MET B O 1
ATOM 1351 N N . ASP B 1 86 ? 4.484 17.375 -1.476 1 95.31 86 ASP B N 1
ATOM 1352 C CA . ASP B 1 86 ? 4.609 18.266 -0.336 1 95.31 86 ASP B CA 1
ATOM 1353 C C . ASP B 1 86 ? 4.391 17.531 0.98 1 95.31 86 ASP B C 1
ATOM 1355 O O . ASP B 1 86 ? 3.285 17.531 1.525 1 95.31 86 ASP B O 1
ATOM 1359 N N . GLY B 1 87 ? 5.445 16.984 1.494 1 95.62 87 GLY B N 1
ATOM 1360 C CA . GLY B 1 87 ? 5.363 16.219 2.729 1 95.62 87 GLY B CA 1
ATOM 1361 C C . GLY B 1 87 ? 4.902 17.047 3.914 1 95.62 87 GLY B C 1
ATOM 1362 O O . GLY B 1 87 ? 4.027 16.625 4.672 1 95.62 87 GLY B O 1
ATOM 1363 N N . LYS B 1 88 ? 5.516 18.219 3.998 1 96.94 88 LYS B N 1
ATOM 1364 C CA . LYS B 1 88 ? 5.168 19.094 5.109 1 96.94 88 LYS B CA 1
ATOM 1365 C C . LYS B 1 88 ? 3.695 19.484 5.055 1 96.94 88 LYS B C 1
ATOM 1367 O O . LYS B 1 88 ? 2.975 19.359 6.047 1 96.94 88 LYS B O 1
ATOM 1372 N N . GLY B 1 89 ? 3.305 19.922 3.9 1 96.75 89 GLY B N 1
ATOM 1373 C CA . GLY B 1 89 ? 1.913 20.312 3.74 1 96.75 89 GLY B CA 1
ATOM 1374 C C . GLY B 1 89 ? 0.942 19.172 4.012 1 96.75 89 GLY B C 1
ATOM 1375 O O . GLY B 1 89 ? -0.122 19.391 4.594 1 96.75 89 GLY B O 1
ATOM 1376 N N . THR B 1 90 ? 1.291 18 3.639 1 96.81 90 THR B N 1
ATOM 1377 C CA . THR B 1 90 ? 0.43 16.828 3.84 1 96.81 90 THR B CA 1
ATOM 1378 C C . THR B 1 90 ? 0.325 16.484 5.324 1 96.81 90 THR B C 1
ATOM 1380 O O . THR B 1 90 ? -0.755 16.156 5.812 1 96.81 90 THR B O 1
ATOM 1383 N N . VAL B 1 91 ? 1.437 16.562 6.035 1 97.12 91 VAL B N 1
ATOM 1384 C CA . VAL B 1 91 ? 1.416 16.328 7.477 1 97.12 91 VAL B CA 1
ATOM 1385 C C . VAL B 1 91 ? 0.529 17.375 8.156 1 97.12 91 VAL B C 1
ATOM 1387 O O . VAL B 1 91 ? -0.282 17.031 9.023 1 97.12 91 VAL B O 1
ATOM 1390 N N . GLU B 1 92 ? 0.64 18.609 7.727 1 96.81 92 GLU B N 1
ATOM 1391 C CA . GLU B 1 92 ? -0.167 19.688 8.297 1 96.81 92 GLU B CA 1
ATOM 1392 C C . GLU B 1 92 ? -1.653 19.469 8.039 1 96.81 92 GLU B C 1
ATOM 1394 O O . GLU B 1 92 ? -2.49 19.719 8.906 1 96.81 92 GLU B O 1
ATOM 1399 N N . LEU B 1 93 ? -1.935 19.016 6.898 1 96.94 93 LEU B N 1
ATOM 1400 C CA . LEU B 1 93 ? -3.318 18.703 6.574 1 96.94 93 LEU B CA 1
ATOM 1401 C C . LEU B 1 93 ? -3.852 17.609 7.5 1 96.94 93 LEU B C 1
ATOM 1403 O O . LEU B 1 93 ? -4.965 17.719 8.016 1 96.94 93 LEU B O 1
ATOM 1407 N N . ALA B 1 94 ? -3.096 16.547 7.656 1 97.38 94 ALA B N 1
ATOM 1408 C CA . ALA B 1 94 ? -3.492 15.469 8.547 1 97.38 94 ALA B CA 1
ATOM 1409 C C . ALA B 1 94 ? -3.754 15.984 9.961 1 97.38 94 ALA B C 1
ATOM 1411 O O . ALA B 1 94 ? -4.754 15.625 10.586 1 97.38 94 ALA B O 1
ATOM 1412 N N . GLU B 1 95 ? -2.887 16.844 10.398 1 96.94 95 GLU B N 1
ATOM 1413 C CA . GLU B 1 95 ? -3.037 17.391 11.734 1 96.94 95 GLU B CA 1
ATOM 1414 C C . GLU B 1 95 ? -4.309 18.234 11.844 1 96.94 95 GLU B C 1
ATOM 1416 O O . GLU B 1 95 ? -4.984 18.219 12.875 1 96.94 95 GLU B O 1
ATOM 1421 N N . LYS B 1 96 ? -4.543 19 10.82 1 96.81 96 LYS B N 1
ATOM 1422 C CA . LYS B 1 96 ? -5.727 19.844 10.797 1 96.81 96 LYS B CA 1
ATOM 1423 C C . LYS B 1 96 ? -7 19.016 10.938 1 96.81 96 LYS B C 1
ATOM 1425 O O . LYS B 1 96 ? -7.898 19.375 11.703 1 96.81 96 LYS B O 1
ATOM 1430 N N . ILE B 1 97 ? -7.023 17.859 10.266 1 95.44 97 ILE B N 1
ATOM 1431 C CA . ILE B 1 97 ? -8.266 17.094 10.273 1 95.44 97 ILE B CA 1
ATOM 1432 C C . ILE B 1 97 ? -8.367 16.281 11.562 1 95.44 97 ILE B C 1
ATOM 1434 O O . ILE B 1 97 ? -9.461 15.898 11.977 1 95.44 97 ILE B O 1
ATOM 1438 N N . MET B 1 98 ? -7.277 15.984 12.172 1 94.81 98 MET B N 1
ATOM 1439 C CA . MET B 1 98 ? -7.285 15.312 13.469 1 94.81 98 MET B CA 1
ATOM 1440 C C . MET B 1 98 ? -7.93 16.188 14.539 1 94.81 98 MET B C 1
ATOM 1442 O O . MET B 1 98 ? -8.562 15.672 15.461 1 94.81 98 MET B O 1
ATOM 1446 N N . LYS B 1 99 ? -7.609 17.406 14.531 1 88.75 99 LYS B N 1
ATOM 1447 C CA . LYS B 1 99 ? -8.086 18.344 15.539 1 88.75 99 LYS B CA 1
ATOM 1448 C C . LYS B 1 99 ? -9.547 18.719 15.289 1 88.75 99 LYS B C 1
ATOM 1450 O O . LYS B 1 99 ? -10.242 19.156 16.203 1 88.75 99 LYS B O 1
ATOM 1455 N N . GLY B 1 100 ? -10.062 18.344 14.156 1 77.44 100 GLY B N 1
ATOM 1456 C CA . GLY B 1 100 ? -11.43 18.766 13.875 1 77.44 100 GLY B CA 1
ATOM 1457 C C . GLY B 1 100 ? -11.523 20.203 13.406 1 77.44 100 GLY B C 1
ATOM 1458 O O . GLY B 1 100 ? -10.727 21.047 13.812 1 77.44 100 GLY B O 1
#

Sequence (200 aa):
MKKIVLLCASGMSTSILVKKMKEAAAAAGKDYEIAAYSASEAATKAADADAVLLGPQIRFSKDKIAAELPGVPVEAIDMRMYGRMDGKGTVELAEKIMKGMKKIVLLCASGMSTSILVKKMKEAAAAAGKDYEIAAYSASEAATKAADADAVLLGPQIRFSKDKIAAELPGVPVEAIDMRMYGRMDGKGTVELAEKIMKG

Radius of gyration: 16.65 Å; Cα contacts (8 Å, |Δi|>4): 408; chains: 2; bounding box: 37×45×38 Å

InterPro domains:
  IPR003501 Phosphotransferase system, EIIB component, type 2/3 [PF02302] (3-91)
  IPR013012 Phosphotransferase system, EIIB component, type 3 [PS51100] (1-100)
  IPR036095 PTS system IIB component-like superfamily [SSF52794] (1-99)
  IPR051819 PTS system sugar-specific EIIB domain-containing protein [PTHR34581] (1-99)

Foldseek 3Di:
DDDDDDADPVNVLVVLLQVLLVVLCVVVVHDDDTDDDDLVCCLPPVLPPLEEEAEQVCQVCQVVSCVSRPPHYYYYDHPVCSVVSPNNVVNVVRVVRSVD/DDDDDDADPVNVLVVLLQVLLVVLCVVVVHDDDTDDDDLVCCLPPVLPPLEEEAEQVCQVCQVVSCVSRPPHHYYYDHPVCSVVSPNNVVNVVRVVRSVD

Secondary structure (DSSP, 8-state):
-EEEEEEEHHHHHHHHHHHHHHHHHHHTT--EEEEEEEGGGHHHHSTT-SEEEE-GGGGGGHHHHHHHSTTS-EEEPPHHHHHTT-HHHHHHHHHHHHH-/-EEEEEEESHHHHHHHHHHHHHHHHHHTT--EEEEEEEGGGHHHHSTT-SEEEE-GGGGGGHHHHHHHSTTS-EEEPPHHHHHTT-HHHHHHHHHHHHH-

pLDDT: mean 90.09, std 7.47, range [65.12, 97.5]

Organism: NCBI:txid416586